Protein AF-A0AAV7MR52-F1 (afdb_monomer_lite)

Sequence (189 aa):
MAQDRVQDCQETPVSRICSCATKCCRWILFLISMVWIGLSIAEIVIGSVYLDECPRQRYIPIYLIVNGVVMIVMTLLSIVDGIRPNICIHVLLSLLGIFWFCWLIAGSVWTFRIYPNYDNCNRTVYLFAFSVLIIQWIALAFMLPVVILKLCTSLSACASCLSCFSCSSCNACSVCSRCASLCCCGTKG

Structure (mmCIF, N/CA/C/O backbone):
data_AF-A0AAV7MR52-F1
#
_entry.id   AF-A0AAV7MR52-F1
#
loop_
_atom_site.group_PDB
_atom_site.id
_atom_site.type_symbol
_atom_site.label_atom_id
_atom_site.label_alt_id
_atom_site.label_comp_id
_atom_site.label_asym_id
_atom_site.label_entity_id
_atom_site.label_seq_id
_atom_site.pdbx_PDB_ins_code
_atom_site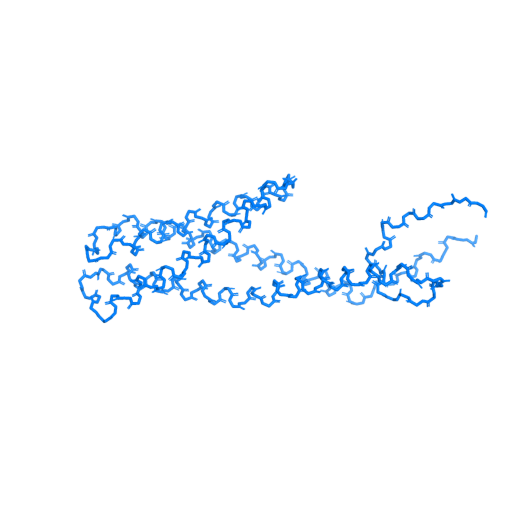.Cartn_x
_atom_site.Cartn_y
_atom_site.Cartn_z
_atom_site.occupancy
_atom_site.B_iso_or_equiv
_atom_site.auth_seq_id
_atom_site.auth_comp_id
_atom_site.auth_asym_id
_atom_site.auth_atom_id
_atom_site.pdbx_PDB_model_num
ATOM 1 N N . MET A 1 1 ? 43.042 -15.103 -36.465 1.00 43.94 1 MET A N 1
ATOM 2 C CA . MET A 1 1 ? 43.579 -14.149 -35.464 1.00 43.94 1 MET A CA 1
ATOM 3 C C . MET A 1 1 ? 42.577 -13.024 -35.145 1.00 43.94 1 MET A C 1
ATOM 5 O O . MET A 1 1 ? 42.942 -11.858 -35.165 1.00 43.94 1 MET A O 1
ATOM 9 N N . ALA A 1 2 ? 41.311 -13.349 -34.844 1.00 40.81 2 ALA A N 1
ATOM 10 C CA . ALA A 1 2 ? 40.301 -12.349 -34.445 1.00 40.81 2 ALA A CA 1
ATOM 11 C C . ALA A 1 2 ? 39.256 -12.870 -33.431 1.00 40.81 2 ALA A C 1
ATOM 13 O O . ALA A 1 2 ? 38.370 -12.118 -33.043 1.00 40.81 2 ALA A O 1
ATOM 14 N N . GLN A 1 3 ? 39.354 -14.132 -32.986 1.00 40.56 3 GLN A N 1
ATOM 15 C CA . GLN A 1 3 ? 38.415 -14.739 -32.028 1.00 40.56 3 GLN A CA 1
ATOM 16 C C . GLN A 1 3 ? 38.887 -14.678 -30.565 1.00 40.56 3 GLN A C 1
ATOM 18 O O . GLN A 1 3 ? 38.058 -14.804 -29.674 1.00 40.56 3 GLN A O 1
ATOM 23 N N . ASP A 1 4 ? 40.161 -14.374 -30.299 1.00 35.12 4 ASP A N 1
ATOM 24 C CA . ASP A 1 4 ? 40.720 -14.414 -28.935 1.00 35.12 4 ASP A CA 1
ATOM 25 C C . ASP A 1 4 ? 40.555 -13.117 -28.119 1.00 35.12 4 ASP A C 1
ATOM 27 O O . ASP A 1 4 ? 40.954 -13.068 -26.961 1.00 35.12 4 ASP A O 1
ATOM 31 N N . ARG A 1 5 ? 39.956 -12.047 -28.670 1.00 37.31 5 ARG A N 1
ATOM 32 C CA . ARG A 1 5 ? 39.774 -10.766 -27.944 1.00 37.31 5 ARG A CA 1
ATOM 33 C C . ARG A 1 5 ? 38.396 -10.556 -27.307 1.00 37.31 5 ARG A C 1
ATOM 35 O O . ARG A 1 5 ? 38.135 -9.476 -26.790 1.00 37.31 5 ARG A O 1
ATOM 42 N N . VAL A 1 6 ? 37.521 -11.563 -27.335 1.00 44.31 6 VAL A N 1
ATOM 43 C CA . VAL A 1 6 ? 36.184 -11.505 -26.700 1.00 44.31 6 VAL A CA 1
ATOM 44 C C . VAL A 1 6 ? 36.177 -12.173 -25.316 1.00 44.31 6 VAL A C 1
ATOM 46 O O . VAL A 1 6 ? 35.275 -11.937 -24.518 1.00 44.31 6 VAL A O 1
ATOM 49 N N . GLN A 1 7 ? 37.203 -12.962 -24.987 1.00 34.44 7 GLN A N 1
ATOM 50 C CA . GLN A 1 7 ? 37.276 -13.710 -23.727 1.00 34.44 7 GLN A CA 1
ATOM 51 C C . GLN A 1 7 ? 37.754 -12.894 -22.517 1.00 34.44 7 GLN A C 1
ATOM 53 O O . GLN A 1 7 ? 37.703 -13.405 -21.403 1.00 34.44 7 GLN A O 1
ATOM 58 N N . ASP A 1 8 ? 38.136 -11.627 -22.706 1.00 32.69 8 ASP A N 1
ATOM 59 C CA . ASP A 1 8 ? 38.590 -10.734 -21.628 1.00 32.69 8 ASP A CA 1
ATOM 60 C C . ASP A 1 8 ? 37.535 -9.684 -21.222 1.00 32.69 8 ASP A C 1
ATOM 62 O O . ASP A 1 8 ? 37.838 -8.570 -20.809 1.00 32.69 8 ASP A O 1
ATOM 66 N N . CYS A 1 9 ? 36.246 -10.027 -21.311 1.00 41.81 9 CYS A N 1
ATOM 67 C CA . CYS A 1 9 ? 35.248 -9.417 -20.427 1.00 41.81 9 CYS A CA 1
ATOM 68 C C . CYS A 1 9 ? 35.256 -10.183 -19.101 1.00 41.81 9 CYS A C 1
ATOM 70 O O . CYS A 1 9 ? 34.317 -10.900 -18.761 1.00 41.81 9 CYS A O 1
ATOM 72 N N . GLN A 1 10 ? 36.363 -10.052 -18.374 1.00 38.72 10 GLN A N 1
ATOM 73 C CA . GLN A 1 10 ? 36.526 -10.543 -17.016 1.00 38.72 10 GLN A CA 1
ATOM 74 C C . GLN A 1 10 ? 35.342 -10.054 -16.157 1.00 38.72 10 GLN A C 1
ATOM 76 O O . GLN A 1 10 ? 35.102 -8.850 -16.031 1.00 38.72 10 GLN A O 1
ATOM 81 N N . GLU A 1 11 ? 34.566 -10.990 -15.598 1.00 42.78 11 GLU A N 1
ATOM 82 C CA . GLU A 1 11 ? 33.451 -10.720 -14.684 1.00 42.78 11 GLU A CA 1
ATOM 83 C C . GLU A 1 11 ? 33.911 -9.792 -13.548 1.00 42.78 11 GLU A C 1
ATOM 85 O O . GLU A 1 11 ? 34.628 -10.203 -12.631 1.00 42.78 11 GLU A O 1
ATOM 90 N N . THR A 1 12 ? 33.489 -8.526 -13.574 1.00 41.94 12 THR A N 1
ATOM 91 C CA . THR A 1 12 ? 33.797 -7.585 -12.490 1.00 41.94 12 THR A CA 1
ATOM 92 C C . THR A 1 12 ? 33.208 -8.101 -11.165 1.00 41.94 12 THR A C 1
ATOM 94 O O . THR A 1 12 ? 32.084 -8.614 -11.160 1.00 41.94 12 THR A O 1
ATOM 97 N N . PRO A 1 13 ? 33.883 -7.945 -10.008 1.00 44.66 13 PRO A N 1
ATOM 98 C CA . PRO A 1 13 ? 33.335 -8.337 -8.699 1.00 44.66 13 PRO A CA 1
ATOM 99 C C . PRO A 1 13 ? 31.992 -7.646 -8.392 1.00 44.66 13 PRO A C 1
ATOM 101 O O . PRO A 1 13 ? 31.142 -8.201 -7.697 1.00 44.66 13 PRO A O 1
ATOM 104 N N . VAL A 1 14 ? 31.755 -6.482 -9.006 1.00 46.84 14 VAL A N 1
ATOM 105 C CA . VAL A 1 14 ? 30.493 -5.730 -8.981 1.00 46.84 14 VAL A CA 1
ATOM 106 C C . VAL A 1 14 ? 29.324 -6.532 -9.575 1.00 46.84 14 VAL A C 1
ATOM 108 O O . VAL A 1 14 ? 28.224 -6.490 -9.029 1.00 46.84 14 VAL A O 1
ATOM 111 N N . SER A 1 15 ? 29.535 -7.317 -10.639 1.00 42.59 15 SER A N 1
ATOM 112 C CA . SER A 1 15 ? 28.479 -8.113 -11.291 1.00 42.59 15 SER A CA 1
ATOM 113 C C . SER A 1 15 ? 27.990 -9.296 -10.436 1.00 42.59 15 SER A C 1
ATOM 115 O O . SER A 1 15 ? 26.784 -9.544 -10.350 1.00 42.59 15 SER A O 1
ATOM 117 N N . ARG A 1 16 ? 28.898 -9.976 -9.717 1.00 39.69 16 ARG A N 1
ATOM 118 C CA . ARG A 1 16 ? 28.562 -11.070 -8.785 1.00 39.69 16 ARG A CA 1
ATOM 119 C C . ARG A 1 16 ? 27.860 -10.572 -7.521 1.00 39.69 16 ARG A C 1
ATOM 121 O O . ARG A 1 16 ? 26.861 -11.167 -7.115 1.00 39.69 16 ARG A O 1
ATOM 128 N N . ILE A 1 17 ? 28.312 -9.449 -6.955 1.00 47.88 17 ILE A N 1
ATOM 129 C CA . ILE A 1 17 ? 27.637 -8.779 -5.828 1.00 47.88 17 ILE A CA 1
ATOM 130 C C . ILE A 1 17 ? 26.223 -8.345 -6.244 1.00 47.88 17 ILE A C 1
ATOM 132 O O . ILE A 1 17 ? 25.267 -8.573 -5.503 1.00 47.88 17 ILE A O 1
ATOM 136 N N . CYS A 1 18 ? 26.061 -7.815 -7.462 1.00 41.06 18 CYS A N 1
ATOM 137 C CA . CYS A 1 18 ? 24.761 -7.417 -8.003 1.00 41.06 18 CYS A CA 1
ATOM 138 C C . CYS A 1 18 ? 23.822 -8.622 -8.208 1.00 41.06 18 CYS A C 1
ATOM 140 O O . CYS A 1 18 ? 22.637 -8.539 -7.895 1.00 41.06 18 CYS A O 1
ATOM 142 N N . SER A 1 19 ? 24.334 -9.780 -8.640 1.00 46.31 19 SER A N 1
ATOM 143 C CA . SER A 1 19 ? 23.526 -10.996 -8.838 1.00 46.31 19 SER A CA 1
ATOM 144 C C . SER A 1 19 ? 23.044 -11.620 -7.514 1.00 46.31 19 SER A C 1
ATOM 146 O O . SER A 1 19 ? 21.874 -11.999 -7.400 1.00 46.31 19 SER A O 1
ATOM 148 N N . CYS A 1 20 ? 23.886 -11.645 -6.469 1.00 43.09 20 CYS A N 1
ATOM 149 C CA . CYS A 1 20 ? 23.470 -12.046 -5.114 1.00 43.09 20 CYS A CA 1
ATOM 150 C C . CYS A 1 20 ? 22.491 -11.043 -4.489 1.00 43.09 20 CYS A C 1
ATOM 152 O O . CYS A 1 20 ? 21.464 -11.451 -3.946 1.00 43.09 20 CYS A O 1
ATOM 154 N N . ALA A 1 21 ? 22.749 -9.740 -4.631 1.00 55.72 21 ALA A N 1
ATOM 155 C CA . ALA A 1 21 ? 21.844 -8.695 -4.161 1.00 55.72 21 ALA A CA 1
ATOM 156 C C . ALA A 1 21 ? 20.475 -8.764 -4.859 1.00 55.72 21 ALA A C 1
ATOM 158 O O . ALA A 1 21 ? 19.450 -8.619 -4.202 1.00 55.72 21 ALA A O 1
ATOM 159 N N . THR A 1 22 ? 20.431 -9.069 -6.160 1.00 56.97 22 THR A N 1
ATOM 160 C CA . THR A 1 22 ? 19.174 -9.187 -6.921 1.00 56.97 22 THR A CA 1
ATOM 161 C C . THR A 1 22 ? 18.384 -10.432 -6.514 1.00 56.97 22 THR A C 1
ATOM 163 O O . THR A 1 22 ? 17.165 -10.363 -6.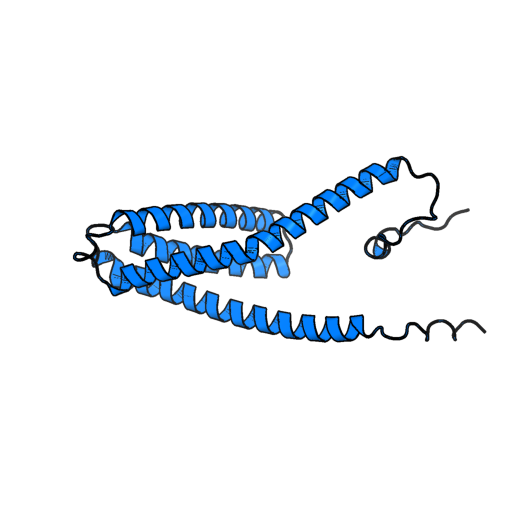368 1.00 56.97 22 THR A O 1
ATOM 166 N N . LYS A 1 23 ? 19.057 -11.565 -6.264 1.00 63.28 23 LYS A N 1
ATOM 167 C CA . LYS A 1 23 ? 18.406 -12.784 -5.757 1.00 63.28 23 LYS A CA 1
ATOM 168 C C . LYS A 1 23 ? 17.865 -12.586 -4.337 1.00 63.28 23 LYS A C 1
ATOM 170 O O . LYS A 1 23 ? 16.695 -12.885 -4.115 1.00 63.28 23 LYS A O 1
ATOM 175 N N . CYS A 1 24 ? 18.662 -12.041 -3.413 1.00 68.69 24 CYS A N 1
ATOM 176 C CA . CYS A 1 24 ? 18.215 -11.735 -2.049 1.00 68.69 24 CYS A CA 1
ATOM 177 C C . CYS A 1 24 ? 17.084 -10.701 -2.037 1.00 68.69 24 CYS A C 1
ATOM 179 O O . CYS A 1 24 ? 16.087 -10.909 -1.358 1.00 68.69 24 CYS A O 1
ATOM 181 N N . CYS A 1 25 ? 17.182 -9.637 -2.837 1.00 70.94 25 CYS A N 1
ATOM 182 C CA . CYS A 1 25 ? 16.129 -8.632 -2.966 1.00 70.94 25 CYS A CA 1
ATOM 183 C C . CYS A 1 25 ? 14.825 -9.252 -3.481 1.00 70.94 25 CYS A C 1
ATOM 185 O O . CYS A 1 25 ? 13.763 -9.005 -2.921 1.00 70.94 25 CYS A O 1
ATOM 187 N N . ARG A 1 26 ? 14.893 -10.138 -4.482 1.00 74.50 26 ARG A N 1
ATOM 188 C CA . ARG A 1 26 ? 13.705 -10.816 -5.014 1.00 74.50 26 ARG A CA 1
ATOM 189 C C . ARG A 1 26 ? 13.027 -11.718 -3.975 1.00 74.50 26 ARG A C 1
ATOM 191 O O . ARG A 1 26 ? 11.804 -11.737 -3.912 1.00 74.50 26 ARG A O 1
ATOM 198 N N . TRP A 1 27 ? 13.801 -12.417 -3.144 1.00 79.25 27 TRP A N 1
ATOM 199 C CA . TRP A 1 27 ? 13.263 -13.191 -2.018 1.00 79.25 27 TRP A CA 1
ATOM 200 C C . TRP A 1 27 ? 12.665 -12.298 -0.928 1.00 79.25 27 TRP A C 1
ATOM 202 O O . TRP A 1 27 ? 11.559 -12.561 -0.471 1.00 79.25 27 TRP A O 1
ATOM 212 N N . ILE A 1 28 ? 13.346 -11.214 -0.552 1.00 82.62 28 ILE A N 1
ATOM 213 C CA . ILE A 1 28 ? 12.849 -10.247 0.436 1.00 82.62 28 ILE A CA 1
ATOM 214 C C . ILE A 1 28 ? 11.525 -9.624 -0.031 1.00 82.62 28 ILE A C 1
ATOM 216 O O . ILE A 1 28 ? 10.567 -9.586 0.733 1.00 82.62 28 ILE A O 1
ATOM 220 N N . LEU A 1 29 ? 11.431 -9.204 -1.296 1.00 78.88 29 LEU A N 1
ATOM 221 C CA . LEU A 1 29 ? 10.199 -8.665 -1.880 1.00 78.88 29 LEU A CA 1
ATOM 222 C C . LEU A 1 29 ? 9.065 -9.696 -1.901 1.00 78.88 29 LEU A C 1
ATOM 224 O O . LEU A 1 29 ? 7.916 -9.346 -1.638 1.00 78.88 29 LEU A O 1
ATOM 228 N N . PHE A 1 30 ? 9.378 -10.966 -2.166 1.00 82.62 30 PHE A N 1
ATOM 229 C CA . PHE A 1 30 ? 8.399 -12.049 -2.110 1.00 82.62 30 PHE A CA 1
ATOM 230 C C . PHE A 1 30 ? 7.862 -12.265 -0.686 1.00 82.62 30 PHE A C 1
ATOM 232 O O . PHE A 1 30 ? 6.650 -12.353 -0.496 1.00 82.62 30 PHE A O 1
ATOM 239 N N . LEU A 1 31 ? 8.741 -12.272 0.324 1.00 85.88 31 LEU A N 1
ATOM 240 C CA . LEU A 1 31 ? 8.338 -12.380 1.731 1.00 85.88 31 LEU A CA 1
ATOM 241 C C . LEU A 1 31 ? 7.482 -11.188 2.171 1.00 85.88 31 LEU A C 1
ATOM 243 O O . LEU A 1 31 ? 6.446 -11.376 2.804 1.00 85.88 31 LEU A O 1
ATOM 247 N N . ILE A 1 32 ? 7.877 -9.971 1.788 1.00 85.19 32 ILE A N 1
ATOM 248 C CA . ILE A 1 32 ? 7.101 -8.755 2.051 1.00 85.19 32 ILE A CA 1
ATOM 249 C C . ILE A 1 32 ? 5.709 -8.877 1.419 1.00 85.19 32 ILE A C 1
ATOM 251 O O . ILE A 1 32 ? 4.711 -8.647 2.097 1.00 85.19 32 ILE A O 1
ATOM 255 N N . SER A 1 33 ? 5.618 -9.297 0.155 1.00 84.19 33 SER A N 1
ATOM 256 C CA . SER A 1 33 ? 4.339 -9.474 -0.541 1.00 84.19 33 SER A CA 1
ATOM 257 C C . SER A 1 33 ? 3.424 -10.490 0.151 1.00 84.19 33 SER A C 1
ATOM 259 O O . SER A 1 33 ? 2.237 -10.212 0.315 1.00 84.19 33 SER A O 1
ATOM 261 N N . MET A 1 34 ? 3.958 -11.621 0.630 1.00 86.94 34 MET A N 1
ATOM 262 C CA . MET A 1 34 ? 3.164 -12.596 1.389 1.00 86.94 34 MET A CA 1
ATOM 263 C C . MET A 1 34 ? 2.590 -12.010 2.682 1.00 86.94 34 MET A C 1
ATOM 265 O O . MET A 1 34 ? 1.422 -12.245 2.995 1.00 86.94 34 MET A O 1
ATOM 269 N N . VAL A 1 35 ? 3.385 -11.230 3.421 1.00 90.25 35 VAL A N 1
ATOM 270 C CA . VAL A 1 35 ? 2.928 -10.576 4.657 1.00 90.25 35 VAL A CA 1
ATOM 271 C C . VAL A 1 35 ? 1.823 -9.562 4.361 1.00 90.25 35 VAL A C 1
ATOM 273 O O . VAL A 1 35 ? 0.810 -9.549 5.058 1.00 90.25 35 VAL A O 1
ATOM 276 N N . TRP A 1 36 ? 1.971 -8.760 3.303 1.00 87.75 36 TRP A N 1
ATOM 277 C CA . TRP A 1 36 ? 0.954 -7.787 2.897 1.00 87.75 36 TRP A CA 1
ATOM 278 C C . TRP A 1 36 ? -0.377 -8.440 2.525 1.00 87.75 36 TRP A C 1
ATOM 280 O O . TRP A 1 36 ? -1.420 -7.949 2.942 1.00 87.75 36 TRP A O 1
ATOM 290 N N . ILE A 1 37 ? -0.358 -9.573 1.816 1.00 89.38 37 ILE A N 1
ATOM 291 C CA . ILE A 1 37 ? -1.584 -10.314 1.482 1.00 89.38 37 ILE A CA 1
ATOM 292 C C . ILE A 1 37 ? -2.271 -10.830 2.752 1.00 89.38 37 ILE A C 1
ATOM 294 O O . ILE A 1 37 ? -3.485 -10.689 2.898 1.00 89.38 37 ILE A O 1
ATOM 298 N N . GLY A 1 38 ? -1.503 -11.392 3.693 1.00 92.31 38 GLY A N 1
ATOM 299 C CA . GLY A 1 38 ? -2.042 -11.838 4.981 1.00 92.31 38 GLY A CA 1
ATOM 300 C C . GLY A 1 38 ? -2.686 -10.694 5.769 1.00 92.31 38 GLY A C 1
ATOM 301 O O . GLY A 1 38 ? -3.776 -10.854 6.319 1.00 92.31 38 GLY A O 1
ATOM 302 N N . LEU A 1 39 ? -2.051 -9.519 5.758 1.00 91.44 39 LEU A N 1
ATOM 303 C CA . LEU A 1 39 ? -2.568 -8.313 6.399 1.00 91.44 39 LEU A CA 1
ATOM 304 C C . LEU A 1 39 ? -3.869 -7.827 5.738 1.00 91.44 39 LEU A C 1
ATOM 306 O O . LEU A 1 39 ? -4.827 -7.536 6.447 1.00 91.44 39 LEU A O 1
ATOM 310 N N . SER A 1 40 ? -3.959 -7.838 4.404 1.00 93.31 40 SER A N 1
ATOM 311 C CA . SER A 1 40 ? -5.194 -7.486 3.686 1.00 93.31 40 SER A CA 1
ATOM 312 C C . SER A 1 40 ? -6.366 -8.411 4.026 1.00 93.31 40 SER A C 1
ATOM 314 O O . SER A 1 40 ? -7.494 -7.948 4.175 1.00 93.31 40 SER A O 1
ATOM 316 N N . ILE A 1 41 ? -6.122 -9.715 4.194 1.00 93.56 41 ILE A N 1
ATOM 317 C CA . ILE A 1 41 ? -7.172 -10.659 4.608 1.00 93.56 41 ILE A CA 1
ATOM 318 C C . ILE A 1 41 ? -7.627 -10.349 6.039 1.00 93.56 41 ILE A C 1
ATOM 320 O O . ILE A 1 41 ? -8.828 -10.291 6.304 1.00 93.56 41 ILE A O 1
ATOM 324 N N . ALA A 1 42 ? -6.682 -10.111 6.954 1.00 94.12 42 ALA A N 1
ATOM 325 C CA . ALA A 1 42 ? -6.994 -9.760 8.336 1.00 94.12 42 ALA A CA 1
ATOM 326 C C . ALA A 1 42 ? -7.821 -8.465 8.434 1.00 94.12 42 ALA A C 1
ATOM 328 O O . ALA A 1 42 ? -8.779 -8.417 9.203 1.00 94.12 42 ALA A O 1
ATOM 329 N N . GLU A 1 43 ? -7.515 -7.452 7.619 1.00 92.88 43 GLU A N 1
ATOM 330 C CA . GLU A 1 43 ? -8.291 -6.208 7.535 1.00 92.88 43 GLU A CA 1
ATOM 331 C C . GLU A 1 43 ? -9.751 -6.442 7.134 1.00 92.88 43 GLU A C 1
ATOM 333 O O . GLU A 1 43 ? -10.655 -5.890 7.762 1.00 92.88 43 GLU A O 1
ATOM 338 N N . ILE A 1 44 ? -9.998 -7.298 6.141 1.00 94.19 44 ILE A N 1
ATOM 339 C CA . ILE A 1 44 ? -11.357 -7.620 5.688 1.00 94.19 44 ILE A CA 1
ATOM 340 C C . ILE A 1 44 ? -12.117 -8.405 6.767 1.00 94.19 44 ILE A C 1
ATOM 342 O O . ILE A 1 44 ? -13.284 -8.115 7.041 1.00 94.19 44 ILE A O 1
ATOM 346 N N . VAL A 1 45 ? -11.468 -9.380 7.409 1.00 94.88 45 VAL A N 1
ATOM 347 C CA . VAL A 1 45 ? -12.096 -10.207 8.452 1.00 94.88 45 VAL A CA 1
ATOM 348 C C . VAL A 1 45 ? -12.425 -9.369 9.686 1.00 94.88 45 VAL A C 1
ATOM 350 O O . VAL A 1 45 ? -13.568 -9.362 10.129 1.00 94.88 45 VAL A O 1
ATOM 353 N N . ILE A 1 46 ? -11.466 -8.609 10.217 1.00 92.31 46 ILE A N 1
ATOM 354 C CA . ILE A 1 46 ? -11.690 -7.773 11.406 1.00 92.31 46 ILE A CA 1
ATOM 355 C C . ILE A 1 46 ? -12.693 -6.658 11.089 1.00 92.31 46 ILE A C 1
ATOM 357 O O . ILE A 1 46 ? -13.585 -6.386 11.890 1.00 92.31 46 ILE A O 1
ATOM 361 N N . GLY A 1 47 ? -12.601 -6.048 9.905 1.00 90.00 47 GLY A N 1
ATOM 362 C CA . GLY A 1 47 ? -13.542 -5.018 9.476 1.00 90.00 47 GLY A CA 1
ATOM 363 C C . GLY A 1 47 ? -14.979 -5.529 9.326 1.00 90.00 47 GLY A C 1
ATOM 364 O O . GLY A 1 47 ? -15.914 -4.799 9.642 1.00 90.00 47 GLY A O 1
ATOM 365 N N . SER A 1 48 ? -15.176 -6.773 8.878 1.00 91.00 48 SER A N 1
ATOM 366 C CA . SER A 1 48 ? -16.515 -7.360 8.711 1.00 91.00 48 SER A CA 1
ATOM 367 C C . SER A 1 48 ? -17.100 -7.919 10.009 1.00 91.00 48 SER A C 1
ATOM 369 O O . SER A 1 48 ? -18.266 -7.663 10.296 1.00 91.00 48 SER A O 1
ATOM 371 N N . VAL A 1 49 ? -16.305 -8.632 10.814 1.00 90.94 49 VAL A N 1
ATOM 372 C CA . VAL A 1 49 ? -16.762 -9.243 12.076 1.00 90.94 49 VAL A CA 1
ATOM 373 C C . VAL A 1 49 ? -17.183 -8.182 13.086 1.00 90.94 49 VAL A C 1
ATOM 375 O O . VAL A 1 49 ? -18.201 -8.333 13.753 1.00 90.94 49 VAL A O 1
ATOM 378 N N . TYR A 1 50 ? -16.433 -7.086 13.174 1.00 85.94 50 TYR A N 1
ATOM 379 C CA . TYR A 1 50 ? -16.663 -6.052 14.177 1.00 85.94 50 TYR A CA 1
ATOM 380 C C . TYR A 1 50 ? -17.337 -4.791 13.617 1.00 85.94 50 TYR A C 1
ATOM 382 O O . TYR A 1 50 ? -17.208 -3.700 14.179 1.00 85.94 50 TYR A O 1
ATOM 390 N N . LEU A 1 51 ? -18.053 -4.922 12.498 1.00 83.50 51 LEU A N 1
ATOM 391 C CA . LEU A 1 51 ? -18.673 -3.794 11.803 1.00 83.50 51 LEU A CA 1
ATOM 392 C C . LEU A 1 51 ? -19.715 -3.058 12.666 1.00 83.50 51 LEU A C 1
ATOM 394 O O . LEU A 1 51 ? -19.856 -1.838 12.552 1.00 83.50 51 LEU A O 1
ATOM 398 N N . ASP A 1 52 ? -20.409 -3.784 13.547 1.00 79.88 52 ASP A N 1
ATOM 399 C CA 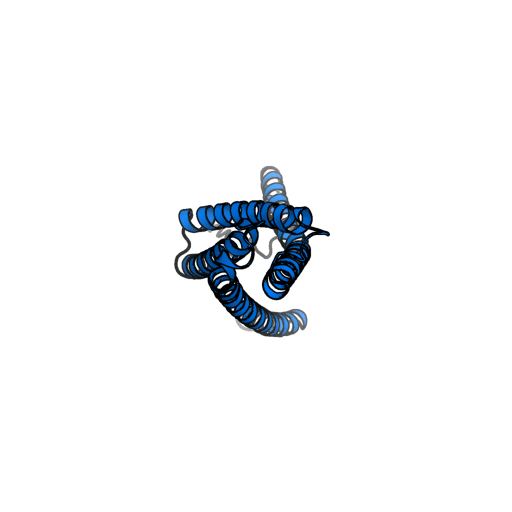. ASP A 1 52 ? -21.499 -3.257 14.378 1.00 79.88 52 ASP A CA 1
ATOM 400 C C . ASP A 1 52 ? -21.095 -2.997 15.843 1.00 79.88 52 ASP A C 1
ATOM 402 O O . ASP A 1 52 ? -21.827 -2.340 16.582 1.00 79.88 52 ASP A O 1
ATOM 406 N N . GLU A 1 53 ? -19.899 -3.422 16.265 1.00 79.44 53 GLU A N 1
ATOM 407 C CA . GLU A 1 53 ? -19.415 -3.254 17.648 1.00 79.44 53 GLU A CA 1
ATOM 408 C C . GLU A 1 53 ? -18.848 -1.849 17.947 1.00 79.44 53 GLU A C 1
ATOM 410 O O . GLU A 1 53 ? -18.409 -1.568 19.064 1.00 79.44 53 GLU A O 1
ATOM 415 N N . CYS A 1 54 ? -18.874 -0.938 16.967 1.00 76.12 54 CYS A N 1
ATOM 416 C CA . CYS A 1 54 ? -18.490 0.469 17.131 1.00 76.12 54 CYS A CA 1
ATOM 417 C C . CYS A 1 54 ? -19.560 1.417 16.556 1.00 76.12 54 CYS A C 1
ATOM 419 O O . CYS A 1 54 ? -19.320 2.093 15.548 1.00 76.12 54 CYS A O 1
ATOM 421 N N . PRO A 1 55 ? -20.734 1.538 17.210 1.00 71.56 55 PRO A N 1
ATOM 422 C CA . PRO A 1 55 ? -21.861 2.329 16.705 1.00 71.56 55 PRO A CA 1
ATOM 423 C C . PRO A 1 55 ? -21.550 3.828 16.599 1.00 71.56 55 PRO A C 1
ATOM 425 O O . PRO A 1 55 ? -22.147 4.530 15.786 1.00 71.56 55 PRO A O 1
ATOM 428 N N . ARG A 1 56 ? -20.581 4.332 17.378 1.00 66.44 56 ARG A N 1
ATOM 429 C CA . ARG A 1 56 ? -20.137 5.731 17.292 1.00 66.44 56 ARG A CA 1
ATOM 430 C C . ARG A 1 56 ? -19.388 6.066 16.005 1.00 66.44 56 ARG A C 1
ATOM 432 O O . ARG A 1 56 ? -19.400 7.228 15.615 1.00 66.44 56 ARG A O 1
ATOM 439 N N . GLN A 1 57 ? -18.704 5.103 15.383 1.00 72.88 57 GLN A N 1
ATOM 440 C CA . GLN A 1 57 ? -17.805 5.379 14.262 1.00 72.88 57 GLN A CA 1
ATOM 441 C C . GLN A 1 57 ? -17.733 4.189 13.298 1.00 72.88 57 GLN A C 1
ATOM 443 O O . GLN A 1 57 ? -16.711 3.515 13.170 1.00 72.88 57 GLN A O 1
ATOM 448 N N . ARG A 1 58 ? -18.822 3.981 12.548 1.00 83.81 58 ARG A N 1
ATOM 449 C CA . ARG A 1 58 ? -18.940 2.915 11.535 1.00 83.81 58 ARG A CA 1
ATOM 450 C C . ARG A 1 58 ? -17.928 3.031 10.384 1.00 83.81 58 ARG A C 1
ATOM 452 O O . ARG A 1 58 ? -17.715 2.079 9.647 1.00 83.81 58 ARG A O 1
ATOM 459 N N . TYR A 1 59 ? -17.271 4.183 10.242 1.00 87.12 59 TYR A N 1
ATOM 460 C CA . TYR A 1 59 ? -16.263 4.424 9.207 1.00 87.12 59 TYR A CA 1
ATOM 461 C C . TYR A 1 59 ? -14.918 3.728 9.469 1.00 87.12 59 TYR A C 1
ATOM 463 O O . TYR A 1 59 ? -14.184 3.501 8.515 1.00 87.12 59 TYR A O 1
ATOM 471 N N . ILE A 1 60 ? -14.591 3.350 10.716 1.00 88.06 60 ILE A N 1
ATOM 472 C CA . ILE A 1 60 ? -13.323 2.655 11.019 1.00 88.06 60 ILE A CA 1
ATOM 473 C C . ILE A 1 60 ? -13.310 1.230 10.427 1.00 88.06 60 ILE A C 1
ATOM 475 O O . ILE A 1 60 ? -12.376 0.907 9.696 1.00 88.06 60 ILE A O 1
ATOM 479 N N . PRO A 1 61 ? -14.329 0.376 10.649 1.00 89.19 61 PRO A N 1
ATOM 480 C CA . PRO A 1 61 ? -14.367 -0.939 10.006 1.00 89.19 61 PRO A CA 1
ATOM 481 C C . PRO A 1 61 ? -14.469 -0.853 8.475 1.00 89.19 61 PRO A C 1
ATOM 483 O O . PRO A 1 61 ? -13.806 -1.607 7.769 1.00 89.19 61 PRO A O 1
ATOM 486 N N . ILE A 1 62 ? -15.230 0.114 7.942 1.00 91.25 62 ILE A N 1
ATOM 487 C CA . ILE A 1 62 ? -15.342 0.344 6.489 1.00 91.25 62 ILE A CA 1
ATOM 488 C C . ILE A 1 62 ? -13.986 0.738 5.889 1.00 91.25 62 ILE A C 1
ATOM 490 O O . ILE A 1 62 ? -13.632 0.258 4.812 1.00 91.25 62 ILE A O 1
ATOM 494 N N . TYR A 1 63 ? -13.208 1.568 6.592 1.00 91.62 63 TYR A N 1
ATOM 495 C CA . TYR A 1 63 ? -11.845 1.914 6.198 1.00 91.62 63 TYR A CA 1
ATOM 496 C C . TYR A 1 63 ? -10.984 0.670 5.983 1.00 91.62 63 TYR A C 1
ATOM 498 O O . TYR A 1 63 ? -10.366 0.554 4.925 1.00 91.62 63 TYR A O 1
ATOM 506 N N . LEU A 1 64 ? -10.999 -0.262 6.944 1.00 91.56 64 LEU A N 1
ATOM 507 C CA . LEU A 1 64 ? -10.228 -1.507 6.889 1.00 91.56 64 LEU A CA 1
ATOM 508 C C . LEU A 1 64 ? -10.642 -2.383 5.705 1.00 91.56 64 LEU A C 1
ATOM 510 O O . LEU A 1 64 ? -9.786 -2.851 4.961 1.00 91.56 64 LEU A O 1
ATOM 514 N N . ILE A 1 65 ? -11.948 -2.549 5.479 1.00 93.56 65 ILE A N 1
ATOM 515 C CA . ILE A 1 65 ? -12.456 -3.365 4.368 1.00 93.56 65 ILE A CA 1
ATOM 516 C C . ILE A 1 65 ? -12.018 -2.780 3.023 1.00 93.56 65 ILE A C 1
ATOM 518 O O . ILE A 1 65 ? -11.468 -3.494 2.186 1.00 93.56 65 ILE A O 1
ATOM 522 N N . VAL A 1 66 ? -12.246 -1.481 2.806 1.00 94.38 66 VAL A N 1
ATOM 523 C CA . VAL A 1 66 ? -11.893 -0.823 1.539 1.00 94.38 66 VAL A CA 1
ATOM 524 C C . VAL A 1 66 ? -10.383 -0.862 1.324 1.00 94.38 66 VAL A C 1
ATOM 526 O O . VAL A 1 66 ? -9.939 -1.163 0.219 1.00 94.38 66 VAL A O 1
ATOM 529 N N . ASN A 1 67 ? -9.596 -0.627 2.374 1.00 93.06 67 ASN A N 1
ATOM 530 C CA . ASN A 1 67 ? -8.145 -0.696 2.295 1.00 93.06 67 ASN A CA 1
ATOM 531 C C . ASN A 1 67 ? -7.656 -2.090 1.867 1.00 93.06 67 ASN A C 1
ATOM 533 O O . ASN A 1 67 ? -6.887 -2.200 0.909 1.00 93.06 67 ASN A O 1
ATOM 537 N N . GLY A 1 68 ? -8.165 -3.149 2.501 1.00 92.81 68 GLY A N 1
ATOM 538 C CA . GLY A 1 68 ? -7.806 -4.526 2.167 1.00 92.81 68 GLY A CA 1
ATOM 539 C C . GLY A 1 68 ? -8.185 -4.900 0.732 1.00 92.81 68 GLY A C 1
ATOM 540 O O . GLY A 1 68 ? -7.376 -5.477 0.003 1.00 92.81 68 GLY A O 1
ATOM 541 N N . VAL A 1 69 ? -9.382 -4.514 0.278 1.00 94.38 69 VAL A N 1
ATOM 542 C CA . VAL A 1 69 ? -9.841 -4.780 -1.098 1.00 94.38 69 VAL A CA 1
ATOM 543 C C . VAL A 1 69 ? -8.986 -4.040 -2.125 1.00 94.38 69 VAL A C 1
ATOM 545 O O . VAL A 1 69 ? -8.557 -4.643 -3.109 1.00 94.38 69 VAL A O 1
ATOM 548 N N . VAL A 1 70 ? -8.699 -2.755 -1.906 1.00 93.69 70 VAL A N 1
ATOM 549 C CA . VAL A 1 70 ? -7.874 -1.952 -2.822 1.00 93.69 70 VAL A CA 1
ATOM 550 C C . VAL A 1 70 ? -6.482 -2.558 -2.970 1.00 93.69 70 VAL A C 1
ATOM 552 O O . VAL A 1 70 ? -6.000 -2.688 -4.093 1.00 93.69 70 VAL A O 1
ATOM 555 N N . MET A 1 71 ? -5.866 -2.999 -1.870 1.00 90.81 71 MET A N 1
ATOM 556 C CA . MET A 1 71 ? -4.550 -3.647 -1.891 1.00 90.81 71 MET A CA 1
ATOM 557 C C . MET A 1 71 ? -4.548 -4.953 -2.698 1.00 90.81 71 MET A C 1
ATOM 559 O O . MET A 1 71 ? -3.629 -5.198 -3.489 1.00 90.81 71 MET A O 1
ATOM 563 N N . ILE A 1 72 ? -5.593 -5.776 -2.566 1.00 92.25 72 ILE A N 1
ATOM 564 C CA . ILE A 1 72 ? -5.752 -7.000 -3.367 1.00 92.25 72 ILE A CA 1
ATOM 565 C C . ILE A 1 72 ? -5.896 -6.649 -4.851 1.00 92.25 72 ILE A C 1
ATOM 567 O O . ILE A 1 72 ? -5.196 -7.217 -5.691 1.00 92.25 72 ILE A O 1
ATOM 571 N N . VAL A 1 73 ? -6.757 -5.683 -5.183 1.00 93.06 73 VAL A N 1
ATOM 572 C CA . VAL A 1 73 ? -6.983 -5.244 -6.568 1.00 93.06 73 VAL A CA 1
ATOM 573 C C . VAL A 1 73 ? -5.698 -4.688 -7.185 1.00 93.06 73 VAL A C 1
ATOM 575 O O . VAL A 1 73 ? -5.339 -5.077 -8.295 1.00 93.06 73 VAL A O 1
ATOM 578 N N . MET A 1 74 ? -4.957 -3.844 -6.465 1.00 90.44 74 MET A N 1
ATOM 579 C CA . MET A 1 74 ? -3.657 -3.329 -6.907 1.00 90.44 74 MET A CA 1
ATOM 580 C C . MET A 1 74 ? -2.654 -4.450 -7.183 1.00 90.44 74 MET A C 1
ATOM 582 O O . MET A 1 74 ? -1.944 -4.410 -8.189 1.00 90.44 74 MET A O 1
ATOM 586 N N . THR A 1 75 ? -2.604 -5.465 -6.317 1.00 89.75 75 THR A N 1
ATOM 587 C CA . THR A 1 75 ? -1.696 -6.609 -6.474 1.00 89.75 75 THR A CA 1
ATOM 588 C C . THR A 1 75 ? -2.043 -7.410 -7.727 1.00 89.75 75 THR A C 1
ATOM 590 O O . THR A 1 75 ? -1.164 -7.703 -8.537 1.00 89.75 75 THR A O 1
ATOM 593 N N . LEU A 1 76 ? -3.329 -7.701 -7.940 1.00 90.88 76 LEU A N 1
ATOM 594 C CA . LEU A 1 76 ? -3.805 -8.395 -9.138 1.00 90.88 76 LEU A CA 1
ATOM 595 C C . LEU A 1 76 ? -3.472 -7.613 -10.409 1.00 90.88 76 LEU A C 1
ATOM 597 O O . LEU A 1 76 ? -2.918 -8.176 -11.350 1.00 90.88 76 LEU A O 1
ATOM 601 N N . LEU A 1 77 ? -3.747 -6.309 -10.426 1.00 90.62 77 LEU A N 1
ATOM 602 C CA . LEU A 1 77 ? -3.445 -5.454 -11.572 1.00 90.62 77 LEU A CA 1
ATOM 603 C C . LEU A 1 77 ? -1.941 -5.374 -11.852 1.00 90.62 77 LEU A C 1
ATOM 605 O O . LEU A 1 77 ? -1.547 -5.400 -13.012 1.00 90.62 77 LEU A O 1
ATOM 609 N N . SER A 1 78 ? -1.104 -5.356 -10.813 1.00 87.62 78 SER A N 1
ATOM 610 C CA . SER A 1 78 ? 0.358 -5.364 -10.956 1.00 87.62 78 SER A CA 1
ATOM 611 C C . SER A 1 78 ? 0.867 -6.659 -11.595 1.00 87.62 78 SER A C 1
ATOM 613 O O . SER A 1 78 ? 1.775 -6.631 -12.425 1.00 87.62 78 SER A O 1
ATOM 615 N N . ILE A 1 79 ? 0.262 -7.802 -11.252 1.00 88.06 79 ILE A N 1
ATOM 616 C CA . ILE A 1 79 ? 0.569 -9.090 -11.890 1.00 88.06 79 ILE A CA 1
ATOM 617 C C . ILE A 1 79 ? 0.152 -9.058 -13.364 1.00 88.06 79 ILE A C 1
ATOM 619 O O . ILE A 1 79 ? 0.923 -9.473 -14.229 1.00 88.06 79 ILE A O 1
ATOM 623 N N . VAL A 1 80 ? -1.047 -8.545 -13.664 1.00 89.62 80 VAL A N 1
ATOM 624 C CA . VAL A 1 80 ? -1.539 -8.460 -15.045 1.00 89.62 80 VAL A CA 1
ATOM 625 C C . VAL A 1 80 ? -0.667 -7.528 -15.884 1.00 89.62 80 VAL A C 1
ATOM 627 O O . VAL A 1 80 ? -0.319 -7.918 -16.993 1.00 89.62 80 VAL A O 1
ATOM 630 N N . ASP A 1 81 ? -0.260 -6.364 -15.370 1.00 86.94 81 ASP A N 1
ATOM 631 C CA . ASP A 1 81 ? 0.642 -5.437 -16.074 1.00 86.94 81 ASP A CA 1
ATOM 632 C C . ASP A 1 81 ? 2.003 -6.086 -16.378 1.00 86.94 81 ASP A C 1
ATOM 634 O O . ASP A 1 81 ? 2.561 -5.904 -17.458 1.00 86.94 81 ASP A O 1
ATOM 638 N N . GLY A 1 82 ? 2.503 -6.930 -15.467 1.00 81.69 82 GLY A N 1
ATOM 639 C CA . GLY A 1 82 ? 3.734 -7.697 -15.670 1.00 81.69 82 GLY A CA 1
ATOM 640 C C . GLY A 1 82 ? 3.640 -8.776 -16.757 1.00 81.69 82 GLY A C 1
ATOM 641 O O . GLY A 1 82 ? 4.646 -9.085 -17.393 1.00 81.69 82 GLY A O 1
ATOM 642 N N . ILE A 1 83 ? 2.453 -9.352 -16.988 1.00 88.31 83 ILE A N 1
ATOM 643 C CA . ILE A 1 83 ? 2.226 -10.375 -18.029 1.00 88.31 83 ILE A CA 1
ATOM 644 C C . ILE A 1 83 ? 1.832 -9.721 -19.362 1.00 88.31 83 ILE A C 1
ATOM 646 O O . ILE A 1 83 ? 2.277 -10.145 -20.428 1.00 88.31 83 ILE A O 1
ATOM 650 N N . ARG A 1 84 ? 0.957 -8.715 -19.310 1.00 88.62 84 ARG A N 1
ATOM 651 C CA . ARG A 1 84 ? 0.406 -7.983 -20.453 1.00 88.62 84 ARG A CA 1
ATOM 652 C C . ARG A 1 84 ? 0.444 -6.483 -20.142 1.00 88.62 84 ARG A C 1
ATOM 654 O O . ARG A 1 84 ? -0.550 -5.961 -19.625 1.00 88.62 84 ARG A O 1
ATOM 661 N N . PRO A 1 85 ? 1.549 -5.792 -20.476 1.00 85.31 85 PRO A N 1
ATOM 662 C CA . PRO A 1 85 ? 1.673 -4.369 -20.203 1.00 85.31 85 PRO A CA 1
ATOM 663 C C . PRO A 1 85 ? 0.636 -3.608 -21.022 1.00 85.31 85 PRO A C 1
ATOM 665 O O . PRO A 1 85 ? 0.593 -3.714 -22.249 1.00 85.31 85 PRO A O 1
ATOM 668 N N . ASN A 1 86 ? -0.224 -2.861 -20.339 1.00 90.75 86 ASN A N 1
ATOM 669 C CA . ASN A 1 86 ? -1.292 -2.098 -20.972 1.00 90.75 86 ASN A CA 1
ATOM 670 C C . ASN A 1 86 ? -1.345 -0.699 -20.374 1.00 90.75 86 ASN A C 1
ATOM 672 O O . ASN A 1 86 ? -1.448 -0.540 -19.158 1.00 90.75 86 ASN A O 1
ATOM 676 N N . ILE A 1 87 ? -1.392 0.318 -21.239 1.00 89.81 87 ILE A N 1
ATOM 677 C CA . ILE A 1 87 ? -1.488 1.721 -20.813 1.00 89.81 87 ILE A CA 1
ATOM 678 C C . ILE A 1 87 ? -2.681 1.941 -19.864 1.00 89.81 87 ILE A C 1
ATOM 680 O O . ILE A 1 87 ? -2.561 2.645 -18.866 1.00 89.81 87 ILE A O 1
ATOM 684 N N . CYS A 1 88 ? -3.812 1.271 -20.115 1.00 91.69 88 CYS A N 1
ATOM 685 C CA . CYS A 1 88 ? -5.006 1.353 -19.275 1.00 91.69 88 CYS A CA 1
ATOM 686 C C . CYS A 1 88 ? -4.771 0.806 -17.861 1.00 91.69 88 CYS A C 1
ATOM 688 O O . CYS A 1 88 ? -5.247 1.400 -16.898 1.00 91.69 88 CYS A O 1
ATOM 690 N N . ILE A 1 89 ? -4.031 -0.300 -17.728 1.00 91.12 89 ILE A N 1
ATOM 691 C CA . ILE A 1 89 ? -3.725 -0.907 -16.425 1.00 91.12 89 ILE A CA 1
ATOM 692 C C . ILE A 1 89 ? -2.762 -0.008 -15.655 1.00 91.12 89 ILE A C 1
ATOM 694 O O . ILE A 1 89 ? -2.974 0.237 -14.472 1.00 91.12 89 ILE A O 1
ATOM 698 N N . HIS A 1 90 ? -1.768 0.559 -16.336 1.00 87.12 90 HIS A N 1
ATOM 699 C CA . HIS A 1 90 ? -0.828 1.495 -15.728 1.00 87.12 90 HIS A CA 1
ATOM 700 C C . HIS A 1 90 ? -1.520 2.761 -15.188 1.00 87.12 90 HIS A C 1
ATOM 702 O O . HIS A 1 90 ? -1.272 3.193 -14.058 1.00 87.12 90 HIS A O 1
ATOM 708 N N . VAL A 1 91 ? -2.444 3.331 -15.971 1.00 91.56 91 VAL A N 1
ATOM 709 C CA . VAL A 1 91 ? -3.279 4.466 -15.545 1.00 91.56 91 VAL A CA 1
ATOM 710 C C . VAL A 1 91 ? -4.186 4.069 -14.378 1.00 91.56 91 VAL A C 1
ATOM 712 O O . VAL A 1 91 ? -4.273 4.808 -13.399 1.00 91.56 91 VAL A O 1
ATOM 715 N N . LEU A 1 92 ? -4.818 2.893 -14.430 1.00 92.56 92 LEU A N 1
ATOM 716 C CA . LEU A 1 92 ? -5.676 2.396 -13.353 1.00 92.56 92 LEU A CA 1
ATOM 717 C C . LEU A 1 92 ? -4.901 2.177 -12.045 1.00 92.56 92 LEU A C 1
ATOM 719 O O . LEU A 1 92 ? -5.382 2.562 -10.983 1.00 92.56 92 LEU A O 1
ATOM 723 N N . LEU A 1 93 ? -3.689 1.620 -12.113 1.00 91.12 93 LEU A N 1
ATOM 724 C CA . LEU A 1 93 ? -2.791 1.464 -10.965 1.00 91.12 93 LEU A CA 1
ATOM 725 C C . LEU A 1 93 ? -2.423 2.819 -10.349 1.00 91.12 93 LEU A C 1
ATOM 727 O O . LEU A 1 93 ? -2.448 2.966 -9.128 1.00 91.12 93 LEU A O 1
ATOM 731 N N . SER A 1 94 ? -2.151 3.826 -11.182 1.00 90.06 94 SER A N 1
ATOM 732 C CA . SER A 1 94 ? -1.876 5.190 -10.718 1.00 90.06 94 SER A CA 1
ATOM 733 C C . SER A 1 94 ? -3.095 5.828 -10.041 1.00 90.06 94 SER A C 1
ATOM 735 O O . SER A 1 94 ? -2.965 6.414 -8.966 1.00 90.06 94 SER A O 1
ATOM 737 N N . LEU A 1 95 ? -4.292 5.668 -10.614 1.00 93.06 95 LEU A N 1
ATOM 738 C CA . LEU A 1 95 ? -5.545 6.156 -10.023 1.00 93.06 95 LEU A CA 1
ATOM 739 C C . LEU A 1 95 ? -5.848 5.488 -8.679 1.00 93.06 95 LEU A C 1
ATOM 741 O O . LEU A 1 95 ? -6.185 6.173 -7.713 1.00 93.06 95 LEU A O 1
ATOM 745 N N . LEU A 1 96 ? -5.688 4.165 -8.600 1.00 92.56 96 LEU A N 1
ATOM 746 C CA . LEU A 1 96 ? -5.843 3.426 -7.351 1.00 92.56 96 LEU A CA 1
ATOM 747 C C . LEU A 1 96 ? -4.829 3.894 -6.304 1.00 92.56 96 LEU A C 1
ATOM 749 O O . LEU A 1 96 ? -5.187 4.007 -5.137 1.00 92.56 96 LEU A O 1
ATOM 753 N N . GLY A 1 97 ? -3.591 4.204 -6.701 1.00 90.00 97 GLY A N 1
ATOM 754 C CA . GLY A 1 97 ? -2.562 4.730 -5.799 1.00 90.00 97 GLY A CA 1
ATOM 755 C C . GLY A 1 97 ? -2.958 6.065 -5.166 1.00 90.00 97 GLY A C 1
ATOM 756 O O . GLY A 1 97 ? -2.839 6.238 -3.954 1.00 90.00 97 GLY A O 1
ATOM 757 N N . ILE A 1 98 ? -3.497 6.988 -5.969 1.00 91.25 98 ILE A N 1
ATOM 758 C CA . ILE A 1 98 ? -4.019 8.273 -5.477 1.00 91.25 98 ILE A CA 1
ATOM 759 C C . ILE A 1 98 ? -5.204 8.038 -4.539 1.00 91.25 98 ILE A C 1
ATOM 761 O O . ILE A 1 98 ? -5.246 8.602 -3.447 1.00 91.25 98 ILE A O 1
ATOM 765 N N . PHE A 1 99 ? -6.144 7.176 -4.939 1.00 93.94 99 PHE A N 1
ATOM 766 C CA . PHE A 1 99 ? -7.293 6.822 -4.109 1.00 93.94 99 PHE A CA 1
ATOM 767 C C . PHE A 1 99 ? -6.857 6.266 -2.751 1.00 93.94 99 PHE A C 1
ATOM 769 O O . PHE A 1 99 ? -7.350 6.717 -1.721 1.00 93.94 99 PHE A O 1
ATOM 776 N N . TRP A 1 100 ? -5.897 5.341 -2.743 1.00 92.94 100 TRP A N 1
ATOM 777 C CA . TRP A 1 100 ? -5.359 4.737 -1.530 1.00 92.94 100 TRP A CA 1
ATOM 778 C C . TRP A 1 100 ? -4.706 5.772 -0.612 1.00 92.94 100 TRP A C 1
ATOM 780 O O . TRP A 1 100 ? -4.965 5.782 0.587 1.00 92.94 100 TRP A O 1
ATOM 790 N N . PHE A 1 101 ? -3.936 6.709 -1.171 1.00 90.94 101 PHE A N 1
ATOM 791 C CA . PHE A 1 101 ? -3.345 7.800 -0.398 1.00 90.94 101 PHE A CA 1
ATOM 792 C C . PHE A 1 101 ? -4.408 8.726 0.218 1.00 90.94 101 PHE A C 1
ATOM 794 O O . PHE A 1 101 ? -4.340 9.055 1.403 1.00 90.94 101 PHE A O 1
ATOM 801 N N . CYS A 1 102 ? -5.434 9.112 -0.546 1.00 94.56 102 CYS A N 1
ATOM 802 C CA . CYS A 1 102 ? -6.560 9.883 -0.015 1.00 94.56 102 CYS A CA 1
ATOM 803 C C . CYS A 1 102 ? -7.318 9.110 1.076 1.00 94.56 102 CYS A C 1
ATOM 805 O O . CYS A 1 102 ? -7.720 9.689 2.087 1.00 94.56 102 CYS A O 1
ATOM 807 N N . TRP A 1 103 ? -7.485 7.800 0.890 1.00 93.88 103 TRP A N 1
ATOM 808 C CA . TRP A 1 103 ? -8.147 6.923 1.847 1.00 93.88 103 TRP A CA 1
ATOM 809 C C . TRP A 1 103 ? -7.350 6.791 3.148 1.00 93.88 103 TRP A C 1
ATOM 811 O O . TRP A 1 103 ? -7.937 6.889 4.221 1.00 93.88 103 TRP A O 1
ATOM 821 N N . LEU A 1 104 ? -6.019 6.679 3.078 1.00 92.88 104 LEU A N 1
ATOM 822 C CA . LEU A 1 104 ? -5.114 6.673 4.234 1.00 92.88 104 LEU A CA 1
ATOM 823 C C . LEU A 1 104 ? -5.269 7.942 5.094 1.00 92.88 104 LEU A C 1
ATOM 825 O O . LEU A 1 104 ? -5.321 7.875 6.328 1.00 92.88 104 LEU A O 1
ATOM 829 N N . ILE A 1 105 ? -5.401 9.108 4.454 1.00 94.38 105 ILE A N 1
ATOM 830 C CA . ILE A 1 105 ? -5.669 10.373 5.155 1.00 94.38 105 ILE A CA 1
ATOM 831 C C . ILE A 1 105 ? -7.041 10.320 5.837 1.00 94.38 105 ILE A C 1
ATOM 833 O O . ILE A 1 105 ? -7.156 10.659 7.017 1.00 94.38 105 ILE A O 1
ATOM 837 N N . ALA A 1 106 ? -8.075 9.855 5.132 1.00 93.50 106 ALA A N 1
ATOM 838 C CA . ALA A 1 106 ? -9.417 9.719 5.694 1.00 93.50 106 ALA A CA 1
ATOM 839 C C . ALA A 1 106 ? -9.444 8.766 6.906 1.00 93.50 106 ALA A C 1
ATOM 841 O O . ALA A 1 106 ? -9.980 9.123 7.956 1.00 93.50 106 ALA A O 1
ATOM 842 N N . GLY A 1 107 ? -8.786 7.607 6.808 1.00 91.88 107 GLY A N 1
ATOM 843 C CA . GLY A 1 107 ? -8.632 6.650 7.906 1.00 91.88 107 GLY A CA 1
ATOM 844 C C . GLY A 1 107 ? -7.927 7.242 9.122 1.00 91.88 107 GLY A C 1
ATOM 845 O O . GLY A 1 107 ? -8.358 7.024 10.259 1.00 91.88 107 GLY A O 1
ATOM 846 N N . SER A 1 108 ? -6.899 8.062 8.887 1.00 92.75 108 SER A N 1
ATOM 847 C CA . SER A 1 108 ? -6.200 8.799 9.943 1.00 92.75 108 SER A CA 1
ATOM 848 C C . SER A 1 108 ? -7.158 9.749 10.670 1.00 92.75 108 SER A C 1
ATOM 850 O O . SER A 1 108 ? -7.265 9.701 11.895 1.00 92.75 108 SER A O 1
ATOM 852 N N . VAL A 1 109 ? -7.932 10.552 9.932 1.00 92.62 109 VAL A N 1
ATOM 853 C CA . VAL A 1 109 ? -8.929 11.465 10.516 1.00 92.62 109 VAL A CA 1
ATOM 854 C C . VAL A 1 109 ? -9.977 10.700 11.324 1.00 92.62 109 VAL A C 1
ATOM 856 O O . VAL A 1 109 ? -10.301 11.103 12.439 1.00 92.62 109 VAL A O 1
ATOM 859 N N . TRP A 1 110 ? -10.501 9.586 10.808 1.00 90.06 110 TRP A N 1
ATOM 860 C CA . TRP A 1 110 ? -11.519 8.801 11.512 1.00 90.06 110 TRP A CA 1
ATOM 861 C C . TRP A 1 110 ? -11.002 8.166 12.800 1.00 90.06 110 TRP A C 1
ATOM 863 O O . TRP A 1 110 ? -11.731 8.144 13.791 1.00 90.06 110 TRP A O 1
ATOM 873 N N . THR A 1 111 ? -9.759 7.692 12.797 1.00 89.00 111 THR A N 1
ATOM 874 C CA . THR A 1 111 ? -9.146 7.042 13.961 1.00 89.00 111 THR A CA 1
ATOM 875 C C . THR A 1 111 ? -8.757 8.065 15.025 1.00 89.00 111 THR A C 1
ATOM 877 O O . THR A 1 111 ? -9.043 7.865 16.202 1.00 89.00 111 THR A O 1
ATOM 880 N N . PHE A 1 112 ? -8.187 9.209 14.638 1.00 87.81 112 PHE A N 1
ATOM 881 C CA . PHE A 1 112 ? -7.802 10.246 15.599 1.00 87.81 112 PHE A CA 1
ATOM 882 C C . PHE A 1 112 ? -8.992 11.026 16.165 1.00 87.81 112 PHE A C 1
ATOM 884 O O . PHE A 1 112 ? -8.935 11.471 17.308 1.00 87.81 112 PHE A O 1
ATOM 891 N N . ARG A 1 113 ? -10.096 11.158 15.417 1.00 87.06 113 ARG A N 1
ATOM 892 C CA . ARG A 1 113 ? -11.279 11.912 15.864 1.00 87.06 113 ARG A CA 1
ATOM 893 C C . ARG A 1 113 ? -11.965 11.315 17.095 1.00 87.06 113 ARG A C 1
ATOM 895 O O . ARG A 1 113 ? -12.614 12.055 17.829 1.00 87.06 113 ARG A O 1
ATOM 902 N N . ILE A 1 114 ? -11.871 10.001 17.310 1.00 85.06 114 ILE A N 1
ATOM 903 C CA . ILE A 1 114 ? -12.538 9.341 18.442 1.00 85.06 114 ILE A CA 1
ATOM 904 C C . ILE A 1 114 ? -11.696 9.338 19.725 1.00 85.06 114 ILE A C 1
ATOM 906 O O . ILE A 1 114 ? -12.235 9.099 20.803 1.00 85.06 114 ILE A O 1
ATOM 910 N N . TYR A 1 115 ? -10.400 9.646 19.641 1.00 78.75 115 TYR A N 1
ATOM 911 C CA . TYR A 1 115 ? -9.528 9.750 20.808 1.00 78.75 115 TYR A CA 1
ATOM 912 C C . TYR A 1 115 ? -9.884 10.999 21.644 1.00 78.75 115 TYR A C 1
ATOM 914 O O . TYR A 1 115 ? -10.024 12.079 21.067 1.00 78.75 115 TYR A O 1
ATOM 922 N N . PRO A 1 116 ? -10.036 10.913 22.984 1.00 79.56 116 PRO A N 1
ATOM 923 C CA . PRO A 1 116 ? -9.791 9.761 23.864 1.00 79.56 116 PRO A CA 1
ATOM 924 C C . PRO A 1 116 ? -11.020 8.869 24.139 1.00 79.56 116 PRO A C 1
ATOM 926 O O . PRO A 1 116 ? -10.888 7.849 24.800 1.00 79.56 116 PRO A O 1
ATOM 929 N N . ASN A 1 117 ? -12.211 9.214 23.645 1.00 80.44 117 ASN A N 1
ATOM 930 C CA . ASN A 1 117 ? -13.478 8.541 23.962 1.00 80.44 117 ASN A CA 1
ATOM 931 C C . ASN A 1 117 ? -13.725 7.237 23.160 1.00 80.44 117 ASN A C 1
ATOM 933 O O . ASN A 1 117 ? -14.821 7.042 22.612 1.00 80.44 117 ASN A O 1
ATOM 937 N N . TYR A 1 118 ? -12.728 6.350 23.087 1.00 75.38 118 TYR A N 1
ATOM 938 C CA . TYR A 1 118 ? -12.807 5.061 22.382 1.00 75.38 118 TYR A CA 1
ATOM 939 C C . TYR A 1 118 ? -13.358 3.912 23.248 1.00 75.38 118 TYR A C 1
ATOM 941 O O . TYR A 1 118 ? -13.535 2.813 22.735 1.00 75.38 118 TYR A O 1
ATOM 949 N N . ASP A 1 119 ? -13.713 4.170 24.513 1.00 75.62 119 ASP A N 1
ATOM 950 C CA . ASP A 1 119 ? -14.239 3.167 25.461 1.00 75.62 119 ASP A CA 1
ATOM 951 C C . ASP A 1 119 ? -15.561 2.517 25.014 1.00 75.62 119 ASP A C 1
ATOM 953 O O . ASP A 1 119 ? -15.891 1.410 25.425 1.00 75.62 119 ASP A O 1
ATOM 957 N N . ASN A 1 120 ? -16.318 3.194 24.142 1.00 76.38 120 ASN A N 1
ATOM 958 C CA . ASN A 1 120 ? -17.578 2.697 23.570 1.00 76.38 120 ASN A CA 1
ATOM 959 C C . ASN A 1 120 ? -17.383 1.936 22.243 1.00 76.38 120 ASN A C 1
ATOM 961 O O . ASN A 1 120 ? -18.337 1.755 21.487 1.00 76.38 120 ASN A O 1
ATOM 965 N N . CYS A 1 121 ? -16.144 1.582 21.906 1.00 82.56 121 CYS A N 1
ATOM 966 C CA . CYS A 1 121 ? -15.779 0.844 20.704 1.00 82.56 121 CYS A CA 1
ATOM 967 C C . CYS A 1 121 ? -14.878 -0.327 21.101 1.00 82.56 121 CYS A C 1
ATOM 969 O O . CYS A 1 121 ? -14.090 -0.227 22.043 1.00 82.56 121 CYS A O 1
ATOM 971 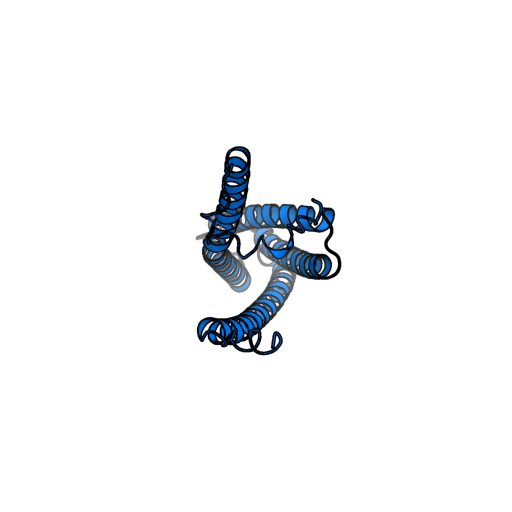N N . ASN A 1 122 ? -14.988 -1.450 20.389 1.00 86.56 122 ASN A N 1
ATOM 972 C CA . ASN A 1 122 ? -14.150 -2.603 20.676 1.00 86.56 122 ASN A CA 1
ATOM 973 C C . ASN A 1 122 ? -12.664 -2.245 20.496 1.00 86.56 122 ASN A C 1
ATOM 975 O O . ASN A 1 122 ? -12.205 -1.849 19.418 1.00 86.56 122 ASN A O 1
ATOM 979 N N . ARG A 1 123 ? -11.904 -2.427 21.579 1.00 86.38 123 ARG A N 1
ATOM 980 C CA . ARG A 1 123 ? -10.475 -2.129 21.655 1.00 86.38 123 ARG A CA 1
ATOM 981 C C . ARG A 1 123 ? -9.677 -2.842 20.562 1.00 86.38 123 ARG A C 1
ATOM 983 O O . ARG A 1 123 ? -8.735 -2.255 20.038 1.00 86.38 123 ARG A O 1
ATOM 990 N N . THR A 1 124 ? -10.054 -4.066 20.195 1.00 87.81 124 THR A N 1
ATOM 991 C CA . THR A 1 124 ? -9.343 -4.866 19.187 1.00 87.81 124 THR A CA 1
ATOM 992 C C . THR A 1 124 ? -9.361 -4.189 17.819 1.00 87.81 124 THR A C 1
ATOM 994 O O . THR A 1 124 ? -8.311 -4.026 17.208 1.00 87.81 124 THR A O 1
ATOM 997 N N . VAL A 1 125 ? -10.527 -3.726 17.361 1.00 87.56 125 VAL A N 1
ATOM 998 C CA . VAL A 1 125 ? -10.687 -3.086 16.043 1.00 87.56 125 VAL A CA 1
ATOM 999 C C . VAL A 1 125 ? -9.975 -1.751 15.994 1.00 87.56 125 VAL A C 1
ATOM 1001 O O . VAL A 1 125 ? -9.288 -1.450 15.022 1.00 87.56 125 VAL A O 1
ATOM 1004 N N . TYR A 1 126 ? -10.137 -0.955 17.052 1.00 88.62 126 TYR A N 1
ATOM 1005 C CA . TYR A 1 126 ? -9.511 0.354 17.141 1.00 88.62 126 TYR A CA 1
ATOM 1006 C C . TYR A 1 126 ? -7.984 0.236 17.121 1.00 88.62 126 TYR A C 1
ATOM 1008 O O . TYR A 1 126 ? -7.329 0.897 16.316 1.00 88.62 126 TYR A O 1
ATOM 1016 N N . LEU A 1 127 ? -7.415 -0.639 17.959 1.00 89.62 127 LEU A N 1
ATOM 1017 C CA . LEU A 1 127 ? -5.971 -0.872 17.981 1.00 89.62 127 LEU A CA 1
ATOM 1018 C C . LEU A 1 127 ? -5.480 -1.434 16.652 1.00 89.62 127 LEU A C 1
ATOM 1020 O O . LEU A 1 127 ? -4.445 -0.996 16.166 1.00 89.62 127 LEU A O 1
ATOM 1024 N N . PHE A 1 128 ? -6.231 -2.348 16.039 1.00 91.50 128 PHE A N 1
ATOM 1025 C CA . PHE A 1 128 ? -5.875 -2.900 14.741 1.00 91.50 128 PHE A CA 1
ATOM 1026 C C . PHE A 1 128 ? -5.851 -1.820 13.651 1.00 91.50 128 PHE A C 1
ATOM 1028 O O . PHE A 1 128 ? -4.855 -1.697 12.942 1.00 91.50 128 PHE A O 1
ATOM 1035 N N . ALA A 1 129 ? -6.881 -0.972 13.567 1.00 91.31 129 ALA A N 1
ATOM 1036 C CA . ALA A 1 129 ? -6.917 0.142 12.623 1.00 91.31 129 ALA A CA 1
ATOM 1037 C C . ALA A 1 129 ? -5.780 1.139 12.849 1.00 91.31 129 ALA A C 1
ATOM 1039 O O . ALA A 1 129 ? -5.122 1.562 11.900 1.00 91.31 129 ALA A O 1
ATOM 1040 N N . PHE A 1 130 ? -5.501 1.462 14.109 1.00 92.06 130 PHE A N 1
ATOM 1041 C CA . PHE A 1 130 ? -4.390 2.323 14.480 1.00 92.06 130 PHE A CA 1
ATOM 1042 C C . PHE A 1 130 ? -3.031 1.725 14.079 1.00 92.06 130 PHE A C 1
ATOM 1044 O O . PHE A 1 130 ? -2.204 2.410 13.478 1.00 92.06 130 PHE A O 1
ATOM 1051 N N . SER A 1 131 ? -2.807 0.437 14.351 1.00 93.44 131 SER A N 1
ATOM 1052 C CA . SER A 1 131 ? -1.590 -0.275 13.951 1.00 93.44 131 SER A CA 1
ATOM 1053 C C . SER A 1 131 ? -1.421 -0.307 12.434 1.00 93.44 131 SER A C 1
ATOM 1055 O O . SER A 1 131 ? -0.341 -0.005 11.932 1.00 93.44 131 SER A O 1
ATOM 1057 N N . VAL A 1 132 ? -2.490 -0.621 11.703 1.00 92.25 132 VAL A N 1
ATOM 1058 C CA . VAL A 1 132 ? -2.508 -0.646 10.238 1.00 92.25 132 VAL A CA 1
ATOM 1059 C C . VAL A 1 132 ? -2.158 0.728 9.660 1.00 92.25 132 VAL A C 1
ATOM 1061 O O . VAL A 1 132 ? -1.298 0.815 8.786 1.00 92.25 132 VAL A O 1
ATOM 1064 N N . LEU A 1 133 ? -2.739 1.810 10.189 1.00 93.62 133 LEU A N 1
ATOM 1065 C CA . LEU A 1 133 ? -2.403 3.175 9.777 1.00 93.62 133 LEU A CA 1
ATOM 1066 C C . LEU A 1 133 ? -0.913 3.470 9.954 1.00 93.62 133 LEU A C 1
ATOM 1068 O O . LEU A 1 133 ? -0.267 3.946 9.023 1.00 93.62 133 LEU A O 1
ATOM 1072 N N . ILE A 1 134 ? -0.349 3.159 11.123 1.00 93.50 134 ILE A N 1
ATOM 1073 C CA . ILE A 1 134 ? 1.077 3.381 11.391 1.00 93.50 134 ILE A CA 1
ATOM 1074 C C . ILE A 1 134 ? 1.946 2.601 10.401 1.00 93.50 134 ILE A C 1
ATOM 1076 O O . ILE A 1 134 ? 2.873 3.170 9.826 1.00 93.50 134 ILE A O 1
ATOM 1080 N N . ILE A 1 135 ? 1.640 1.321 10.172 1.00 92.94 135 ILE A N 1
ATOM 1081 C CA . ILE A 1 135 ? 2.382 0.475 9.227 1.00 92.94 135 ILE A CA 1
ATOM 1082 C C . ILE A 1 135 ? 2.355 1.089 7.822 1.00 92.94 135 ILE A C 1
ATOM 1084 O O . ILE A 1 135 ? 3.392 1.158 7.164 1.00 92.94 135 ILE A O 1
ATOM 1088 N N . GLN A 1 136 ? 1.197 1.577 7.377 1.00 91.44 136 GLN A N 1
ATOM 1089 C CA . GLN A 1 136 ? 1.033 2.191 6.059 1.00 91.44 136 GLN A CA 1
ATOM 1090 C C . GLN A 1 136 ? 1.800 3.510 5.923 1.00 91.44 136 GLN A C 1
ATOM 1092 O O . GLN A 1 136 ? 2.474 3.719 4.915 1.00 91.44 136 GLN A O 1
ATOM 1097 N N . TRP A 1 137 ? 1.774 4.367 6.946 1.00 93.12 137 TRP A N 1
ATOM 1098 C CA . TRP A 1 137 ? 2.564 5.602 6.972 1.00 93.12 137 TRP A CA 1
ATOM 1099 C C . TRP A 1 137 ? 4.071 5.328 6.933 1.00 93.12 137 TRP A C 1
ATOM 1101 O O . TRP A 1 137 ? 4.796 5.972 6.173 1.00 93.12 137 TRP A O 1
ATOM 1111 N N . ILE A 1 138 ? 4.542 4.345 7.705 1.00 92.69 138 ILE A N 1
ATOM 1112 C CA . ILE A 1 138 ? 5.947 3.920 7.695 1.00 92.69 138 ILE A CA 1
ATOM 1113 C C . ILE A 1 138 ? 6.323 3.376 6.313 1.00 92.69 138 ILE A C 1
ATOM 1115 O O . ILE A 1 138 ? 7.331 3.791 5.741 1.00 92.69 138 ILE A O 1
ATOM 1119 N N . ALA A 1 139 ? 5.505 2.488 5.743 1.00 88.44 139 ALA A N 1
ATOM 1120 C CA . ALA A 1 139 ? 5.740 1.930 4.415 1.00 88.44 139 ALA A CA 1
ATOM 1121 C C . ALA A 1 139 ? 5.822 3.028 3.343 1.00 88.44 139 ALA A C 1
ATOM 1123 O O . ALA A 1 139 ? 6.737 3.015 2.519 1.00 88.44 139 ALA A O 1
ATOM 1124 N N . LEU A 1 140 ? 4.928 4.020 3.390 1.00 87.94 140 LEU A N 1
ATOM 1125 C CA . LEU A 1 140 ? 4.960 5.159 2.478 1.00 87.94 140 LEU A CA 1
ATOM 1126 C C . LEU A 1 140 ? 6.250 5.978 2.638 1.00 87.94 140 LEU A C 1
ATOM 1128 O O . LEU A 1 140 ? 6.887 6.306 1.638 1.00 87.94 140 LEU A O 1
ATOM 1132 N N . ALA A 1 141 ? 6.680 6.254 3.872 1.00 89.44 141 ALA A N 1
ATOM 1133 C CA . ALA A 1 141 ? 7.920 6.980 4.145 1.00 89.44 141 ALA A CA 1
ATOM 1134 C C . ALA A 1 141 ? 9.161 6.267 3.577 1.00 89.44 141 ALA A C 1
ATOM 1136 O O . ALA A 1 141 ? 10.056 6.926 3.051 1.00 89.44 141 ALA A O 1
ATOM 1137 N N . PHE A 1 142 ? 9.200 4.931 3.616 1.00 86.94 142 PHE A N 1
ATOM 1138 C CA . PHE A 1 142 ? 10.274 4.146 2.997 1.00 86.94 142 PHE A CA 1
ATOM 1139 C C . PHE A 1 142 ? 10.203 4.119 1.463 1.00 86.94 142 PHE A C 1
ATOM 1141 O O . PHE A 1 142 ? 11.241 4.098 0.800 1.00 86.94 142 PHE A O 1
ATOM 1148 N N . MET A 1 143 ? 9.001 4.128 0.884 1.00 80.75 143 MET A N 1
ATOM 1149 C CA . MET A 1 143 ? 8.807 4.056 -0.568 1.00 80.75 143 MET A CA 1
ATOM 1150 C C . MET A 1 143 ? 9.023 5.406 -1.270 1.00 80.75 143 MET A C 1
ATOM 1152 O O . MET A 1 143 ? 9.516 5.438 -2.399 1.00 80.75 143 MET A O 1
ATOM 1156 N N . LEU A 1 144 ? 8.713 6.527 -0.611 1.00 82.56 144 LEU A N 1
ATOM 1157 C CA . LEU A 1 144 ? 8.812 7.876 -1.182 1.00 82.56 144 LEU A CA 1
ATOM 1158 C C . LEU A 1 144 ? 10.207 8.232 -1.744 1.00 82.56 144 LEU A C 1
ATOM 1160 O O . LEU A 1 144 ? 10.264 8.677 -2.891 1.00 82.56 144 LEU A O 1
ATOM 1164 N N . PRO A 1 145 ? 11.337 8.000 -1.042 1.00 81.25 145 PRO A N 1
ATOM 1165 C CA . PRO A 1 145 ? 12.672 8.261 -1.582 1.00 81.25 145 PRO A CA 1
ATOM 1166 C C . PRO A 1 145 ? 12.944 7.492 -2.877 1.00 81.25 145 PRO A C 1
ATOM 1168 O O . PRO A 1 145 ? 13.538 8.030 -3.808 1.00 81.25 145 PRO A O 1
ATOM 1171 N N . VAL A 1 146 ? 12.472 6.245 -2.970 1.00 77.88 146 VAL A N 1
ATOM 1172 C CA . VAL A 1 146 ? 12.641 5.408 -4.164 1.00 77.88 146 VAL A CA 1
ATOM 1173 C C . VAL A 1 146 ? 11.851 5.984 -5.337 1.00 77.88 146 VAL A C 1
ATOM 1175 O O . VAL A 1 146 ? 12.391 6.093 -6.438 1.00 77.88 146 VAL A O 1
ATOM 1178 N N . VAL A 1 147 ? 10.603 6.399 -5.107 1.00 79.00 147 VAL A N 1
ATOM 1179 C CA . VAL A 1 147 ? 9.758 7.028 -6.134 1.00 79.00 147 VAL A CA 1
ATOM 1180 C C . VAL A 1 147 ? 10.367 8.351 -6.603 1.00 79.00 147 VAL A C 1
ATOM 1182 O O . VAL A 1 147 ? 10.493 8.569 -7.806 1.00 79.00 147 VAL A O 1
ATOM 1185 N N . ILE A 1 148 ? 10.834 9.197 -5.680 1.00 78.81 148 ILE A N 1
ATOM 1186 C CA . ILE A 1 148 ? 11.481 10.478 -6.000 1.00 78.81 148 ILE A CA 1
ATOM 1187 C C . ILE A 1 148 ? 12.757 10.255 -6.822 1.00 78.81 148 ILE A C 1
ATOM 1189 O O . ILE A 1 148 ? 12.952 10.922 -7.833 1.00 78.81 148 ILE A O 1
ATOM 1193 N N . LEU A 1 149 ? 13.596 9.275 -6.472 1.00 73.88 149 LEU A N 1
ATOM 1194 C CA . LEU A 1 149 ? 14.803 8.944 -7.240 1.00 73.88 149 LEU A CA 1
ATOM 1195 C C . LEU A 1 149 ? 14.480 8.441 -8.659 1.00 73.88 149 LEU A C 1
ATOM 1197 O O . LEU A 1 149 ? 15.194 8.766 -9.611 1.00 73.88 149 LEU A O 1
ATOM 1201 N N . LYS A 1 150 ? 13.396 7.674 -8.838 1.00 71.88 150 LYS A N 1
ATOM 1202 C CA . LYS A 1 150 ? 12.919 7.251 -10.168 1.00 71.88 150 LYS A CA 1
ATOM 1203 C C . LYS A 1 150 ? 12.393 8.428 -10.988 1.00 71.88 150 LYS A C 1
ATOM 1205 O O . LYS A 1 150 ? 12.729 8.544 -12.163 1.00 71.88 150 LYS A O 1
ATOM 1210 N N . LEU A 1 151 ? 11.646 9.334 -10.362 1.00 71.12 151 LEU A N 1
ATOM 1211 C CA . LEU A 1 151 ? 11.174 10.556 -11.008 1.00 71.12 151 LEU A CA 1
ATOM 1212 C C . LEU A 1 151 ? 12.357 11.450 -11.406 1.00 71.12 151 LEU A C 1
ATOM 1214 O O . LEU A 1 151 ? 12.477 11.803 -12.575 1.00 71.12 151 LEU A O 1
ATOM 1218 N N . CYS A 1 152 ? 13.307 11.713 -10.506 1.00 65.50 152 CYS A N 1
ATOM 1219 C CA . CYS A 1 152 ? 14.508 12.500 -10.801 1.00 65.50 152 CYS A CA 1
ATOM 1220 C C . CYS A 1 152 ? 15.371 11.895 -11.918 1.00 65.50 152 CYS A C 1
ATOM 1222 O O . CYS A 1 152 ? 15.892 12.641 -12.741 1.00 65.50 152 CYS A O 1
ATOM 1224 N N . THR A 1 153 ? 15.505 10.565 -11.983 1.00 64.06 153 THR A N 1
ATOM 1225 C CA . THR A 1 153 ? 16.253 9.896 -13.067 1.00 64.06 153 THR A CA 1
ATOM 1226 C C . THR A 1 153 ? 15.515 9.916 -14.405 1.00 64.06 153 THR A C 1
ATOM 1228 O O . THR A 1 153 ? 16.156 9.990 -15.450 1.00 64.06 153 THR A O 1
ATOM 1231 N N . SER A 1 154 ? 14.180 9.910 -14.399 1.00 58.91 154 SER A N 1
ATOM 1232 C CA . SER A 1 154 ? 13.387 10.121 -15.616 1.00 58.91 154 SER A CA 1
ATOM 1233 C C . SER A 1 154 ? 13.460 11.572 -16.113 1.00 58.91 154 SER A C 1
ATOM 1235 O O . SER A 1 154 ? 13.635 11.797 -17.307 1.00 58.91 154 SER A O 1
ATOM 1237 N N . LEU A 1 155 ? 13.441 12.560 -15.206 1.00 57.00 155 LEU A N 1
ATOM 1238 C CA . LEU A 1 155 ? 13.625 13.972 -15.555 1.00 57.00 155 LEU A CA 1
ATOM 1239 C C . LEU A 1 155 ? 15.054 14.271 -16.039 1.00 57.00 155 LEU A C 1
ATOM 1241 O O . LEU A 1 155 ? 15.220 15.038 -16.987 1.00 57.00 155 LEU A O 1
ATOM 1245 N N . SER A 1 156 ? 16.084 13.659 -15.443 1.00 58.09 156 SER A N 1
ATOM 1246 C CA . SER A 1 156 ? 17.468 13.832 -15.902 1.00 58.09 156 SER A CA 1
ATOM 1247 C C . SER A 1 156 ? 17.735 13.148 -17.247 1.00 58.09 156 SER A C 1
ATOM 1249 O O . SER A 1 156 ? 18.480 13.701 -18.054 1.00 58.09 156 SER A O 1
ATOM 1251 N N . ALA A 1 157 ? 17.071 12.021 -17.541 1.00 52.91 157 ALA A N 1
ATOM 1252 C CA . ALA A 1 157 ? 17.094 11.398 -18.865 1.00 52.91 157 ALA A CA 1
ATOM 1253 C C . ALA A 1 157 ? 16.487 12.324 -19.940 1.00 52.91 157 ALA A C 1
ATOM 1255 O O . ALA A 1 157 ? 17.090 12.516 -20.996 1.00 52.91 157 ALA A O 1
ATOM 1256 N N . CYS A 1 158 ? 15.363 12.990 -19.643 1.00 48.81 158 CYS A N 1
ATOM 1257 C CA . CYS A 1 158 ? 14.755 13.982 -20.538 1.00 48.81 158 CYS A CA 1
ATOM 1258 C C . CYS A 1 158 ? 15.647 15.223 -20.747 1.00 48.81 158 CYS A C 1
ATOM 1260 O O . CYS A 1 158 ? 15.760 15.716 -21.870 1.00 48.81 158 CYS A O 1
ATOM 1262 N N . ALA A 1 159 ? 16.333 15.697 -19.699 1.00 51.69 159 ALA A N 1
ATOM 1263 C CA . ALA A 1 159 ? 17.283 16.810 -19.797 1.00 51.69 159 ALA A CA 1
ATOM 1264 C C . ALA A 1 159 ? 18.527 16.454 -20.635 1.00 51.69 159 ALA A C 1
ATOM 1266 O O . ALA A 1 159 ? 19.008 17.290 -21.398 1.00 51.69 159 ALA A O 1
ATOM 1267 N N . SER A 1 160 ? 19.009 15.205 -20.560 1.00 51.88 160 SER A N 1
ATOM 1268 C CA . SER A 1 160 ? 20.109 14.721 -21.407 1.00 51.88 160 SER A CA 1
ATOM 1269 C C . SER A 1 160 ? 19.724 14.508 -22.877 1.00 51.88 160 SER A C 1
ATOM 1271 O O . SER A 1 160 ? 20.591 14.562 -23.741 1.00 51.88 160 SER A O 1
ATOM 1273 N N . CYS A 1 161 ? 18.438 14.316 -23.199 1.00 43.81 161 CYS A N 1
ATOM 1274 C CA . CYS A 1 161 ? 17.975 14.252 -24.591 1.00 43.81 161 CYS A CA 1
ATOM 1275 C C . CYS A 1 161 ? 17.882 15.642 -25.244 1.00 43.81 161 CYS A C 1
ATOM 1277 O O . CYS A 1 161 ? 18.111 15.766 -26.445 1.00 43.81 161 CYS A O 1
ATOM 1279 N N . LEU A 1 162 ? 17.605 16.695 -24.466 1.00 43.69 162 LEU A N 1
ATOM 1280 C CA . LEU A 1 162 ? 17.592 18.082 -24.954 1.00 43.69 162 LEU A CA 1
ATOM 1281 C C . LEU A 1 162 ? 19.004 18.602 -25.280 1.00 43.69 162 LEU A C 1
ATOM 1283 O O . LEU A 1 162 ? 19.157 19.400 -26.202 1.00 43.69 162 LEU A O 1
ATOM 1287 N N . SER A 1 163 ? 20.048 18.115 -24.599 1.00 44.69 163 SER A N 1
ATOM 1288 C CA . SER A 1 163 ? 21.443 18.451 -24.924 1.00 44.69 163 SER A CA 1
ATOM 1289 C C . SER A 1 163 ? 22.008 17.682 -26.130 1.00 44.69 163 SER A C 1
ATOM 1291 O O . SER A 1 163 ? 23.026 18.094 -26.687 1.00 44.69 163 SER A O 1
ATOM 1293 N N . CYS A 1 164 ? 21.342 16.621 -26.604 1.00 41.19 164 CYS A N 1
ATOM 1294 C CA . CYS A 1 164 ? 21.736 15.914 -27.829 1.00 41.19 164 CYS A CA 1
ATOM 1295 C C . CYS A 1 164 ? 21.416 16.683 -29.122 1.00 41.19 164 CYS A C 1
ATOM 1297 O O . CYS A 1 164 ? 21.999 16.363 -30.154 1.00 41.19 164 CYS A O 1
ATOM 1299 N N . PHE A 1 165 ? 20.559 17.712 -29.091 1.00 40.44 165 PHE A N 1
ATOM 1300 C CA . PHE A 1 165 ? 20.259 18.518 -30.285 1.00 40.44 165 PHE A CA 1
ATOM 1301 C C . PHE A 1 165 ? 21.395 19.486 -30.678 1.00 40.44 165 PHE A C 1
ATOM 1303 O O . PHE A 1 165 ? 21.363 20.050 -31.768 1.00 40.44 165 PHE A O 1
ATOM 1310 N N . SER A 1 166 ? 22.423 19.638 -29.829 1.00 40.72 166 SER A N 1
ATOM 1311 C CA . SER A 1 166 ? 23.549 20.561 -30.058 1.00 40.72 166 SER A CA 1
ATOM 1312 C C . SER A 1 166 ? 24.937 19.901 -30.034 1.00 40.72 166 SER A C 1
ATOM 1314 O O . SER A 1 166 ? 25.939 20.614 -30.028 1.00 40.72 166 SER A O 1
ATOM 1316 N N . CYS A 1 167 ? 25.042 18.566 -30.020 1.00 33.22 167 CYS A N 1
ATOM 1317 C CA . CYS A 1 167 ? 26.339 17.883 -29.930 1.00 33.22 167 CYS A CA 1
ATOM 1318 C C . CYS A 1 167 ? 26.812 17.344 -31.289 1.00 33.22 167 CYS A C 1
ATOM 1320 O O . CYS A 1 167 ? 26.393 16.285 -31.745 1.00 33.22 167 CYS A O 1
ATOM 1322 N N . SER A 1 168 ? 27.745 18.068 -31.903 1.00 38.69 168 SER A N 1
ATOM 1323 C CA . SER A 1 168 ? 28.453 17.731 -33.144 1.00 38.69 168 SER A CA 1
ATOM 1324 C C . SER A 1 168 ? 29.747 16.919 -32.930 1.00 38.69 168 SER A C 1
ATOM 1326 O O . SER A 1 168 ? 30.580 16.848 -33.832 1.00 38.69 168 SER A O 1
ATOM 1328 N N . SER A 1 169 ? 29.967 16.278 -31.770 1.00 37.28 169 SER A N 1
ATOM 1329 C CA . SER A 1 169 ? 31.120 15.373 -31.573 1.00 37.28 169 SER A CA 1
ATOM 1330 C C . SER A 1 169 ? 30.932 14.307 -30.482 1.00 37.28 169 SER A C 1
ATOM 1332 O O . SER A 1 169 ? 30.517 14.592 -29.363 1.00 37.28 169 SER A O 1
ATOM 1334 N N . CYS A 1 170 ? 31.300 13.067 -30.827 1.00 38.09 170 CYS A N 1
ATOM 1335 C CA . CYS A 1 170 ? 30.997 11.803 -30.136 1.00 38.09 170 CYS A CA 1
ATOM 1336 C C . CYS A 1 170 ? 31.936 11.380 -28.985 1.00 38.09 170 CYS A C 1
ATOM 1338 O O . CYS A 1 170 ? 31.835 10.244 -28.530 1.00 38.09 170 CYS A O 1
ATOM 1340 N N . ASN A 1 171 ? 32.843 12.223 -28.485 1.00 37.91 171 ASN A N 1
ATOM 1341 C CA . ASN A 1 171 ? 33.931 11.72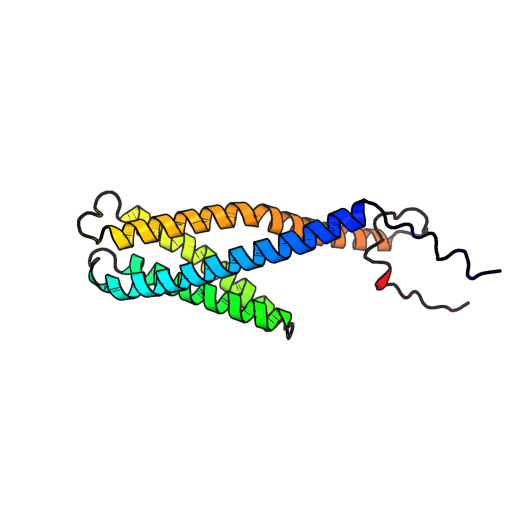9 -27.618 1.00 37.91 171 ASN A CA 1
ATOM 1342 C C . ASN A 1 171 ? 33.734 11.885 -26.100 1.00 37.91 171 ASN A C 1
ATOM 1344 O O . ASN A 1 171 ? 34.658 11.600 -25.343 1.00 37.91 171 ASN A O 1
ATOM 1348 N N . ALA A 1 172 ? 32.553 12.274 -25.614 1.00 37.12 172 ALA A N 1
ATOM 1349 C CA . ALA A 1 172 ? 32.333 12.445 -24.174 1.00 37.12 172 ALA A CA 1
ATOM 1350 C C . ALA A 1 172 ? 30.961 11.933 -23.714 1.00 37.12 172 ALA A C 1
ATOM 1352 O O . ALA A 1 172 ? 30.058 12.717 -23.441 1.00 37.12 172 ALA A O 1
ATOM 1353 N N . CYS A 1 173 ? 30.785 10.612 -23.605 1.00 37.09 173 CYS A N 1
ATOM 1354 C CA . CYS A 1 173 ? 29.612 10.039 -22.936 1.00 37.09 173 CYS A CA 1
ATOM 1355 C C . CYS A 1 173 ? 29.912 8.674 -22.293 1.00 37.09 173 CYS A C 1
ATOM 1357 O O . CYS A 1 173 ? 29.653 7.624 -22.872 1.00 37.09 173 CYS A O 1
ATOM 1359 N N . SER A 1 174 ? 30.385 8.679 -21.043 1.00 40.00 174 SER A N 1
ATOM 1360 C CA . SER A 1 174 ? 30.424 7.493 -20.165 1.00 40.00 174 SER A CA 1
ATOM 1361 C C . SER A 1 174 ? 29.055 7.153 -19.542 1.00 40.00 174 SER A C 1
ATOM 1363 O O . SER A 1 174 ? 28.909 6.130 -18.878 1.00 40.00 174 SER A O 1
ATOM 1365 N N . VAL A 1 175 ? 28.030 7.980 -19.786 1.00 41.41 175 VAL A N 1
ATOM 1366 C CA . VAL A 1 175 ? 26.655 7.824 -19.262 1.00 41.41 175 VAL A CA 1
ATOM 1367 C C . VAL A 1 175 ? 25.759 6.991 -20.203 1.00 41.41 175 VAL A C 1
ATOM 1369 O O . VAL A 1 175 ? 24.656 6.593 -19.841 1.00 41.41 175 VAL A O 1
ATOM 1372 N N . CYS A 1 176 ? 26.239 6.646 -21.403 1.00 40.12 176 CYS A N 1
ATOM 1373 C CA . CYS A 1 176 ? 25.434 6.031 -22.464 1.00 40.12 176 CYS A CA 1
ATOM 1374 C C . CYS A 1 176 ? 25.446 4.485 -22.479 1.00 40.12 176 CYS A C 1
ATOM 1376 O O . CYS A 1 176 ? 25.172 3.877 -23.508 1.00 40.12 176 CYS A O 1
ATOM 1378 N N . SER A 1 177 ? 25.747 3.795 -21.371 1.00 39.47 177 SER A N 1
ATOM 1379 C CA . SER A 1 177 ? 25.783 2.316 -21.380 1.00 39.47 177 SER A CA 1
ATOM 1380 C C . SER A 1 177 ? 24.395 1.655 -21.395 1.00 39.47 177 SER A C 1
ATOM 1382 O O . SER A 1 177 ? 24.287 0.487 -21.759 1.00 39.47 177 SER A O 1
ATOM 1384 N N . ARG A 1 178 ? 23.315 2.386 -21.063 1.00 37.44 178 ARG A N 1
ATOM 1385 C CA . ARG A 1 178 ? 21.924 1.885 -21.161 1.00 37.44 178 ARG A CA 1
ATOM 1386 C C . ARG A 1 178 ? 21.163 2.310 -22.422 1.00 37.44 178 ARG A C 1
ATOM 1388 O O . ARG A 1 178 ? 20.154 1.684 -22.719 1.00 37.44 178 ARG A O 1
ATOM 1395 N N . CYS A 1 179 ? 21.638 3.306 -23.175 1.00 34.72 179 CYS A N 1
ATOM 1396 C CA . CYS A 1 179 ? 21.052 3.681 -24.475 1.00 34.72 179 CYS A CA 1
ATOM 1397 C C . CYS A 1 179 ? 21.732 2.988 -25.669 1.00 34.72 179 CYS A C 1
ATOM 1399 O O . CYS A 1 179 ? 21.184 2.993 -26.771 1.00 34.72 179 CYS A O 1
ATOM 1401 N N . ALA A 1 180 ? 22.889 2.349 -25.464 1.00 39.03 180 ALA A N 1
ATOM 1402 C CA . ALA A 1 180 ? 23.633 1.670 -26.525 1.00 39.03 180 ALA A CA 1
ATOM 1403 C C . ALA A 1 180 ? 22.872 0.499 -27.186 1.00 39.03 180 ALA A C 1
ATOM 1405 O O . ALA A 1 180 ? 23.225 0.107 -28.292 1.00 39.03 180 ALA A O 1
ATOM 1406 N N . SER A 1 181 ? 21.818 -0.042 -26.562 1.00 38.28 181 SER A N 1
ATOM 1407 C CA . SER A 1 181 ? 21.009 -1.121 -27.150 1.00 38.28 181 SER A CA 1
ATOM 1408 C C . SER A 1 181 ? 19.857 -0.644 -28.048 1.00 38.28 181 SER A C 1
ATOM 1410 O O . SER A 1 181 ? 19.241 -1.479 -28.704 1.00 38.28 181 SER A O 1
ATOM 1412 N N . LEU A 1 182 ? 19.561 0.663 -28.107 1.00 35.88 182 LEU A N 1
ATOM 1413 C CA . LEU A 1 182 ? 18.470 1.220 -28.928 1.00 35.88 182 LEU A CA 1
ATOM 1414 C C . LEU A 1 182 ? 18.952 2.063 -30.118 1.00 35.88 182 LEU A C 1
ATOM 1416 O O . LEU A 1 182 ? 18.225 2.185 -31.101 1.00 35.88 182 LEU A O 1
ATOM 1420 N N . CYS A 1 183 ? 20.185 2.573 -30.101 1.00 31.70 183 CYS A N 1
ATOM 1421 C CA . CYS A 1 183 ? 20.786 3.193 -31.283 1.00 31.70 183 CYS A CA 1
ATOM 1422 C C . CYS A 1 183 ? 21.438 2.134 -32.181 1.00 31.70 183 CYS A C 1
ATOM 1424 O O . CYS A 1 183 ? 22.659 2.027 -32.263 1.00 31.70 183 CYS A O 1
ATOM 1426 N N . CYS A 1 184 ? 20.615 1.390 -32.923 1.00 34.19 184 CYS A N 1
ATOM 1427 C CA . CYS A 1 184 ? 21.041 0.894 -34.230 1.00 34.19 184 CYS A CA 1
ATOM 1428 C C . CYS A 1 184 ? 21.238 2.107 -35.154 1.00 34.19 184 CYS A C 1
ATOM 1430 O O . CYS A 1 184 ? 20.345 2.455 -35.923 1.00 34.19 184 CYS A O 1
ATOM 1432 N N . CYS A 1 185 ? 22.389 2.780 -35.072 1.00 31.80 185 CYS A N 1
ATOM 1433 C CA . CYS A 1 185 ? 22.793 3.677 -36.148 1.00 31.80 185 CYS A CA 1
ATOM 1434 C C . CYS A 1 185 ? 23.301 2.788 -37.283 1.00 31.80 185 CYS A C 1
ATOM 1436 O O . CYS A 1 185 ? 24.407 2.248 -37.236 1.00 31.80 185 CYS A O 1
ATOM 1438 N N . GLY A 1 186 ? 22.399 2.531 -38.228 1.00 32.28 186 GLY A N 1
ATOM 1439 C CA . GLY A 1 186 ? 22.645 1.707 -39.392 1.00 32.28 186 GLY A CA 1
ATOM 1440 C C . GLY A 1 186 ? 23.812 2.226 -40.225 1.00 32.28 186 GLY A C 1
ATOM 1441 O O . GLY A 1 186 ? 23.999 3.421 -40.428 1.00 32.28 186 GLY A O 1
ATOM 1442 N N . THR A 1 187 ? 24.569 1.269 -40.740 1.00 35.59 187 THR A N 1
ATOM 1443 C CA . THR A 1 187 ? 25.454 1.388 -41.896 1.00 35.59 187 THR A CA 1
ATOM 1444 C C . THR A 1 187 ? 24.828 2.200 -43.034 1.00 35.59 187 THR A C 1
ATOM 1446 O O . THR A 1 187 ? 23.704 1.882 -43.432 1.00 35.59 187 THR A O 1
ATOM 1449 N N . LYS A 1 188 ? 25.585 3.140 -43.619 1.00 27.12 188 LYS A N 1
ATOM 1450 C CA . LYS A 1 188 ? 25.717 3.365 -45.076 1.00 27.12 188 LYS A CA 1
ATOM 1451 C C . LYS A 1 188 ? 26.670 4.536 -45.363 1.00 27.12 188 LYS A C 1
ATOM 1453 O O . LYS A 1 188 ? 26.387 5.650 -44.935 1.00 27.12 188 LYS A O 1
ATOM 1458 N N . GLY A 1 189 ? 27.720 4.272 -46.147 1.00 33.75 189 GLY A N 1
ATOM 1459 C CA . GLY A 1 189 ? 28.621 5.267 -46.744 1.00 33.75 189 GLY A CA 1
ATOM 1460 C C . GLY A 1 189 ? 30.071 5.025 -46.390 1.00 33.75 189 GLY A C 1
ATOM 1461 O O . GLY A 1 189 ? 30.583 5.816 -45.575 1.00 33.75 189 GLY A O 1
#

Organism: Pleurodeles waltl (NCBI:txid8319)

Radius of gyration: 24.79 Å; chains: 1; bounding box: 65×35×72 Å

pLDDT: mean 72.91, std 22.14, range [27.12, 94.88]

Secondary structure (DSSP, 8-state):
--STTSTT----HHHHHHHHHHHHHHHHHHHHHHHHHHHHHHHHHHHHHTSSS-TT-THHHHHHHHHHHHHHHHHHHHHHHHHS--HHHHHHHHHHHHHHHHHHHHHHHHHHHT-S--TTS-HHHHHHHHHHHHHHHHHHHHHHHHHHHHHHHHHHHHHHHHGGGG----S--TTTTTTTTT-------

InterPro domains:
  IPR040350 Transmembrane protein 272 [PTHR33444] (11-161)

F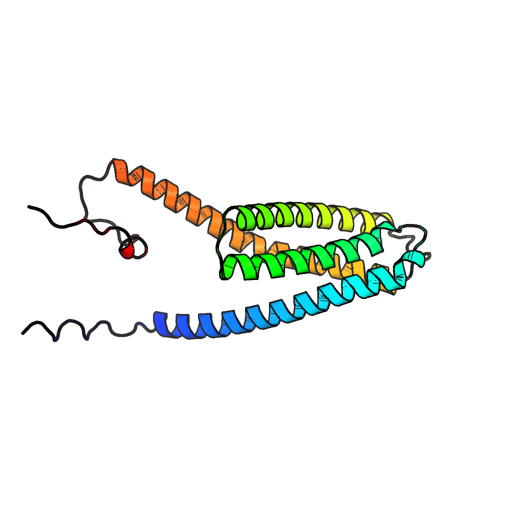oldseek 3Di:
DPPPVVVPPPPDPVNVVVVVVVVVVVVVVVVVVVVLLVQLVVLLVLLVVQQPQQVPQSVLSVLSPVLSVLSVVLVVLVVVCVVPNDPVSVVVNVVSVVVNVVSLVVLVCSLVVCPPVCPSHPPVSSVSSVVVSVVVVVVCVVCVVVVVVVVVVVVVVVVVVVCVVPDPDDDDDPPCPPVVVPPPPDDDD